Protein AF-0000000087411325 (afdb_homodimer)

Secondary structure (DSSP, 8-state):
-EEEEEEEEE-SPPEEEEEETTEEEEEEEEEEEEPPEE-TTSPEEPPEEEEEEEEEEHHHHHHHHHH--TT-EEEEEEEEEEEEEE-TTS-EEEEEEEEEEEEEE-----------------------------/-EEEEEEEEE-SPPEEEEEETTEEEEEEEEEEEEPPEE-TTSPEEPPEEEEEEEEEEHHHHHHHHHH--TT-EEEEEEEEEEEEEE-TTS-EEEEEEEEEEEEEE-----------------------------

Structure (mmCIF, N/CA/C/O backbone):
data_AF-0000000087411325-model_v1
#
loop_
_entity.id
_entity.type
_entity.pdbx_description
1 polymer 'Single-stranded DNA-binding protein'
#
loop_
_atom_site.group_PDB
_atom_site.id
_atom_site.type_symbol
_atom_site.label_atom_id
_atom_site.label_alt_id
_atom_site.label_comp_id
_atom_site.label_asym_id
_atom_site.label_entity_id
_atom_site.label_seq_id
_atom_site.pdbx_PDB_ins_code
_atom_site.Cartn_x
_atom_site.Cartn_y
_atom_site.Cartn_z
_atom_site.occupancy
_atom_site.B_iso_or_equiv
_atom_site.auth_seq_id
_atom_site.auth_comp_id
_atom_site.auth_asym_id
_atom_site.auth_atom_id
_atom_site.pdbx_PDB_model_num
ATOM 1 N N . MET A 1 1 ? -11.516 5.039 1.397 1 94.75 1 MET A N 1
ATOM 2 C CA . MET A 1 1 ? -10.977 4.418 0.189 1 94.75 1 MET A CA 1
ATOM 3 C C . MET A 1 1 ? -9.523 3.996 0.392 1 94.75 1 MET A C 1
ATOM 5 O O . MET A 1 1 ? -8.711 4.777 0.888 1 94.75 1 MET A O 1
ATOM 9 N N . ASN A 1 2 ? -9.172 2.797 0.077 1 98.19 2 ASN A N 1
ATOM 10 C CA . ASN A 1 2 ? -7.875 2.125 0.068 1 98.19 2 ASN A CA 1
ATOM 11 C C . ASN A 1 2 ? -7.676 1.308 -1.206 1 98.19 2 ASN A C 1
ATOM 13 O O . ASN A 1 2 ? -8.211 0.207 -1.332 1 98.19 2 ASN A O 1
ATOM 17 N N . LYS A 1 3 ? -6.93 1.903 -2.117 1 98.56 3 LYS A N 1
ATOM 18 C CA . LYS A 1 3 ? -6.77 1.27 -3.424 1 98.56 3 LYS A CA 1
ATOM 19 C C . LYS A 1 3 ? -5.305 1.252 -3.854 1 98.56 3 LYS A C 1
ATOM 21 O O . LYS A 1 3 ? -4.605 2.258 -3.727 1 98.56 3 LYS A O 1
ATOM 26 N N . VAL A 1 4 ? -4.895 0.102 -4.344 1 98.75 4 VAL A N 1
ATOM 27 C CA . VAL A 1 4 ? -3.541 -0.082 -4.855 1 98.75 4 VAL A CA 1
ATOM 28 C C . VAL A 1 4 ? -3.596 -0.609 -6.285 1 98.75 4 VAL A C 1
ATOM 30 O O . VAL A 1 4 ? -4.395 -1.495 -6.598 1 98.75 4 VAL A O 1
ATOM 33 N N . MET A 1 5 ? -2.793 -0.076 -7.09 1 98.81 5 MET A N 1
ATOM 34 C CA . MET A 1 5 ? -2.604 -0.543 -8.461 1 98.81 5 MET A CA 1
ATOM 35 C C . MET A 1 5 ? -1.127 -0.795 -8.75 1 98.81 5 MET A C 1
ATOM 37 O O . MET A 1 5 ? -0.31 0.125 -8.68 1 98.81 5 MET A O 1
ATOM 41 N N . LEU A 1 6 ? -0.844 -2.016 -9.203 1 98.69 6 LEU A N 1
ATOM 42 C CA . LEU A 1 6 ? 0.543 -2.398 -9.438 1 98.69 6 LEU A CA 1
ATOM 43 C C . LEU A 1 6 ? 0.709 -3.029 -10.812 1 98.69 6 LEU A C 1
ATOM 45 O O . LEU A 1 6 ? -0.154 -3.787 -11.266 1 98.69 6 LEU A O 1
ATOM 49 N N . ILE A 1 7 ? 1.741 -2.689 -11.43 1 98.38 7 ILE A N 1
ATOM 50 C CA . ILE A 1 7 ? 2.254 -3.447 -12.562 1 98.38 7 ILE A CA 1
ATOM 51 C C . ILE A 1 7 ? 3.68 -3.916 -12.273 1 98.38 7 ILE A C 1
ATOM 53 O O . ILE A 1 7 ? 4.559 -3.102 -11.977 1 98.38 7 ILE A O 1
ATOM 57 N N . GLY A 1 8 ? 3.855 -5.148 -12.328 1 98.25 8 GLY A N 1
ATOM 58 C CA . GLY A 1 8 ? 5.164 -5.684 -12 1 98.25 8 GLY A CA 1
ATOM 59 C C . GLY A 1 8 ? 5.332 -7.141 -12.391 1 98.25 8 GLY A C 1
ATOM 6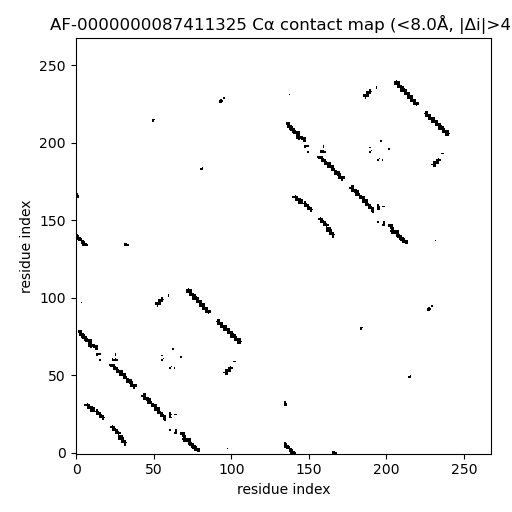0 O O . GLY A 1 8 ? 4.48 -7.699 -13.086 1 98.25 8 GLY A O 1
ATOM 61 N N . ASN A 1 9 ? 6.477 -7.699 -11.992 1 98.06 9 ASN A N 1
ATOM 62 C CA . ASN A 1 9 ? 6.812 -9.078 -12.336 1 98.06 9 ASN A CA 1
ATOM 63 C C . ASN A 1 9 ? 6.777 -9.984 -11.109 1 98.06 9 ASN A C 1
ATOM 65 O O . ASN A 1 9 ? 7.27 -9.617 -10.039 1 98.06 9 ASN A O 1
ATOM 69 N N . VAL A 1 10 ? 6.25 -11.148 -11.367 1 98.44 10 VAL A N 1
ATOM 70 C CA . VAL A 1 10 ? 6.172 -12.141 -10.305 1 98.44 10 VAL A CA 1
ATOM 71 C C . VAL A 1 10 ? 7.574 -12.625 -9.953 1 98.44 10 VAL A C 1
ATOM 73 O O . VAL A 1 10 ? 8.344 -13.031 -10.828 1 98.44 10 VAL A O 1
ATOM 76 N N . GLY A 1 11 ? 7.914 -12.586 -8.695 1 98.38 11 GLY A N 1
ATOM 77 C CA . GLY A 1 11 ? 9.258 -12.914 -8.25 1 98.38 11 GLY A CA 1
ATOM 78 C C . GLY A 1 11 ? 9.469 -14.406 -8.055 1 98.38 11 GLY A C 1
ATOM 79 O O . GLY A 1 11 ? 10.578 -14.906 -8.211 1 98.38 11 GLY A O 1
ATOM 80 N N . ARG A 1 12 ? 8.492 -15.078 -7.566 1 97.88 12 ARG A N 1
ATOM 81 C CA . ARG A 1 12 ? 8.477 -16.516 -7.363 1 97.88 12 ARG A CA 1
ATOM 82 C C . ARG A 1 12 ? 7.086 -17.094 -7.59 1 97.88 12 ARG A C 1
ATOM 84 O O . ARG A 1 12 ? 6.09 -16.375 -7.508 1 97.88 12 ARG A O 1
ATOM 91 N N . ASP A 1 13 ? 7.141 -18.344 -7.801 1 98.31 13 ASP A N 1
ATOM 92 C CA . ASP A 1 13 ? 5.852 -19.016 -8 1 98.31 13 ASP A CA 1
ATOM 93 C C . ASP A 1 13 ? 4.965 -18.859 -6.766 1 98.31 13 ASP A C 1
ATOM 95 O O . ASP A 1 13 ? 5.453 -18.906 -5.633 1 98.31 13 ASP A O 1
ATOM 99 N N . PRO A 1 14 ? 3.678 -18.797 -6.992 1 98.44 14 PRO A N 1
ATOM 100 C CA . PRO A 1 14 ? 2.756 -18.625 -5.867 1 98.44 14 PRO A CA 1
ATOM 101 C C . PRO A 1 14 ? 2.781 -19.812 -4.898 1 98.44 14 PRO A C 1
ATOM 103 O O . PRO A 1 14 ? 2.891 -20.969 -5.324 1 98.44 14 PRO A O 1
ATOM 106 N N . GLU A 1 15 ? 2.715 -19.484 -3.664 1 98.06 15 GLU A N 1
ATOM 107 C CA . GLU A 1 15 ? 2.506 -20.469 -2.611 1 98.06 15 GLU A CA 1
ATOM 108 C C . GLU A 1 1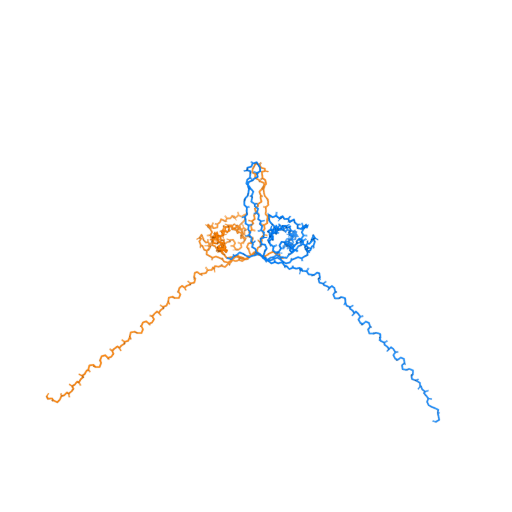5 ? 1.031 -20.562 -2.229 1 98.06 15 GLU A C 1
ATOM 110 O O . GLU A 1 15 ? 0.421 -19.578 -1.834 1 98.06 15 GLU A O 1
ATOM 115 N N . VAL A 1 16 ? 0.523 -21.797 -2.285 1 95.88 16 VAL A N 1
ATOM 116 C CA . VAL A 1 16 ? -0.906 -21.953 -2.031 1 95.88 16 VAL A CA 1
ATOM 117 C C . VAL A 1 16 ? -1.122 -22.75 -0.754 1 95.88 16 VAL A C 1
ATOM 119 O O . VAL A 1 16 ? -0.465 -23.781 -0.538 1 95.88 16 VAL A O 1
ATOM 122 N N . ARG A 1 17 ? -1.999 -22.234 0.043 1 95.62 17 ARG A N 1
ATOM 123 C CA . ARG A 1 17 ? -2.404 -22.938 1.259 1 95.62 17 ARG A CA 1
ATOM 124 C C . ARG A 1 17 ? -3.906 -23.188 1.267 1 95.62 17 ARG A C 1
ATOM 126 O O . ARG A 1 17 ? -4.699 -22.281 1.052 1 95.62 17 ARG A O 1
ATOM 133 N N . TYR A 1 18 ? -4.227 -24.438 1.603 1 91.75 18 TYR A N 1
ATOM 134 C CA . TYR A 1 18 ? -5.633 -24.828 1.677 1 91.75 18 TYR A CA 1
ATOM 135 C C . TYR A 1 18 ? -6.082 -24.969 3.125 1 91.75 18 TYR A C 1
ATOM 137 O O . TYR A 1 18 ? -5.352 -25.516 3.959 1 91.75 18 TYR A O 1
ATOM 145 N N . PHE A 1 19 ? -7.102 -24.25 3.549 1 86 19 PHE A N 1
ATOM 146 C CA . PHE A 1 19 ? -7.688 -24.406 4.875 1 86 19 PHE A CA 1
ATOM 147 C C . PHE A 1 19 ? -8.875 -25.359 4.828 1 86 19 PHE A C 1
ATOM 149 O O . PHE A 1 19 ? -9.102 -26.125 5.77 1 86 19 PHE A O 1
ATOM 156 N N . GLU A 1 20 ? -9.727 -25.312 3.932 1 82.25 20 GLU A N 1
ATOM 157 C CA . GLU A 1 20 ? -10.82 -26.203 3.574 1 82.25 20 GLU A CA 1
ATOM 158 C C . GLU A 1 20 ? -10.906 -26.391 2.062 1 82.25 20 GLU A C 1
ATOM 160 O O . GLU A 1 20 ? -10.203 -25.719 1.307 1 82.25 20 GLU A O 1
ATOM 165 N N . ALA A 1 21 ? -11.68 -27.391 1.771 1 69.69 21 ALA A N 1
ATOM 166 C CA . ALA A 1 21 ? -11.758 -27.781 0.364 1 69.69 21 ALA A CA 1
ATOM 167 C C . ALA A 1 21 ? -11.984 -26.562 -0.526 1 69.69 21 ALA A C 1
ATOM 169 O O . ALA A 1 21 ? -11.398 -26.469 -1.611 1 69.69 21 ALA A O 1
ATOM 170 N N . ASP A 1 22 ? -12.75 -25.531 -0.131 1 75.62 22 ASP A N 1
ATOM 171 C CA . ASP A 1 22 ? -13.109 -24.438 -1.035 1 75.62 22 ASP A CA 1
ATOM 172 C C . ASP A 1 22 ? -12.484 -23.125 -0.587 1 75.62 22 ASP A C 1
ATOM 174 O O . ASP A 1 22 ? -12.805 -22.062 -1.131 1 75.62 22 ASP A O 1
ATOM 178 N N . GLN A 1 23 ? -11.664 -23.297 0.427 1 87.44 23 GLN A N 1
ATOM 179 C CA . GLN A 1 23 ? -11.047 -22.078 0.91 1 87.44 23 GLN A CA 1
ATOM 180 C C . GLN A 1 23 ? -9.523 -22.156 0.813 1 87.44 23 GLN A C 1
ATOM 182 O O . GLN A 1 23 ? -8.898 -22.969 1.488 1 87.44 23 GLN A O 1
ATOM 187 N N . CYS A 1 24 ? -9.031 -21.422 -0.179 1 94.44 24 CYS A N 1
ATOM 188 C CA . CYS A 1 24 ? -7.582 -21.391 -0.313 1 94.44 24 CYS A CA 1
ATOM 189 C C . CYS A 1 24 ? -7.066 -19.953 -0.396 1 94.44 24 CYS A C 1
ATOM 191 O O . CYS A 1 24 ? -7.824 -19.047 -0.71 1 94.44 24 CYS A O 1
ATOM 193 N N . VAL A 1 25 ? -5.855 -19.812 0.008 1 97.19 25 VAL A N 1
ATOM 194 C CA . VAL A 1 25 ? -5.125 -18.547 -0.059 1 97.19 25 VAL A CA 1
ATOM 195 C C . VAL A 1 25 ? -3.826 -18.734 -0.836 1 97.19 25 VAL A C 1
ATOM 197 O O . VAL A 1 25 ? -3.1 -19.703 -0.608 1 97.19 25 VAL A O 1
ATOM 200 N N . ALA A 1 26 ? -3.568 -17.875 -1.789 1 98.12 26 ALA A N 1
ATOM 201 C CA . ALA A 1 26 ? -2.301 -17.875 -2.516 1 98.12 26 ALA A CA 1
ATOM 202 C C . ALA A 1 26 ? -1.498 -16.609 -2.221 1 98.12 26 ALA A C 1
ATOM 204 O O . ALA A 1 26 ? -2.068 -15.531 -2.068 1 98.12 26 ALA A O 1
ATOM 205 N N . THR A 1 27 ? -0.241 -16.781 -2.16 1 98.56 27 THR A N 1
ATOM 206 C CA . THR A 1 27 ? 0.644 -15.656 -1.919 1 98.56 27 THR A CA 1
ATOM 207 C C . THR A 1 27 ? 1.856 -15.703 -2.844 1 98.56 27 THR A C 1
ATOM 209 O O . THR A 1 27 ? 2.391 -16.781 -3.113 1 98.56 27 THR A O 1
ATOM 212 N N . PHE A 1 28 ? 2.289 -14.539 -3.328 1 98.56 28 PHE A N 1
ATOM 213 C CA . PHE A 1 28 ? 3.549 -14.422 -4.051 1 98.56 28 PHE A CA 1
ATOM 214 C C . PHE A 1 28 ? 4.102 -13 -3.955 1 98.56 28 PHE A C 1
ATOM 216 O O . PHE A 1 28 ? 3.391 -12.086 -3.543 1 98.56 28 PHE A O 1
ATOM 223 N N . SER A 1 29 ? 5.367 -12.891 -4.277 1 98.44 29 SER A N 1
ATOM 224 C CA . SER A 1 29 ? 5.984 -11.57 -4.324 1 98.44 29 SER A CA 1
ATOM 225 C C . SER A 1 29 ? 5.941 -10.992 -5.734 1 98.44 29 SER A C 1
ATOM 227 O O . SER A 1 29 ? 6.059 -11.727 -6.719 1 98.44 29 SER A O 1
ATOM 229 N N . MET A 1 30 ? 5.773 -9.734 -5.832 1 98.38 30 MET A N 1
ATOM 230 C CA . MET A 1 30 ? 5.777 -9.016 -7.105 1 98.38 30 MET A CA 1
ATOM 231 C C . MET A 1 30 ? 6.715 -7.812 -7.051 1 98.38 30 MET A C 1
ATOM 233 O O . MET A 1 30 ? 6.641 -7.004 -6.125 1 98.38 30 MET A O 1
ATOM 237 N N . ALA A 1 31 ? 7.527 -7.75 -8.07 1 98.31 31 ALA A N 1
ATOM 238 C CA . ALA A 1 31 ? 8.477 -6.645 -8.133 1 98.31 31 ALA A CA 1
ATOM 239 C C . ALA A 1 31 ? 7.922 -5.488 -8.961 1 98.31 31 ALA A C 1
ATOM 241 O O . ALA A 1 31 ? 7.469 -5.691 -10.094 1 98.31 31 ALA A O 1
ATOM 242 N N . THR A 1 32 ? 7.895 -4.312 -8.477 1 98.06 32 THR A N 1
ATOM 243 C CA . THR A 1 32 ? 7.707 -3.078 -9.227 1 98.06 32 THR A CA 1
ATOM 244 C C . THR A 1 32 ? 8.969 -2.225 -9.195 1 98.06 32 THR A C 1
ATOM 246 O O . THR A 1 32 ? 9.648 -2.156 -8.172 1 98.06 32 THR A O 1
ATOM 249 N N . THR A 1 33 ? 9.273 -1.618 -10.375 1 95.25 33 THR A N 1
ATOM 250 C CA . THR A 1 33 ? 10.516 -0.862 -10.453 1 95.25 33 THR A CA 1
ATOM 251 C C . THR A 1 33 ? 10.242 0.585 -10.859 1 95.25 33 THR A C 1
ATOM 253 O O . THR A 1 33 ? 9.469 0.844 -11.781 1 95.25 33 THR A O 1
ATOM 256 N N . GLU A 1 34 ? 10.742 1.441 -10.078 1 92.06 34 GLU A N 1
ATOM 257 C CA . GLU A 1 34 ? 10.781 2.857 -10.43 1 92.06 34 GLU A CA 1
ATOM 258 C C . GLU A 1 34 ? 12.125 3.24 -11.047 1 92.06 34 GLU A C 1
ATOM 260 O O . GLU A 1 34 ? 13.18 2.957 -10.469 1 92.06 34 GLU A O 1
ATOM 265 N N . ARG A 1 35 ? 12.008 3.916 -12.172 1 88.75 35 ARG A N 1
ATOM 266 C CA . ARG A 1 35 ? 13.227 4.266 -12.898 1 88.75 35 ARG A CA 1
ATOM 267 C C . ARG A 1 35 ? 14 5.355 -12.164 1 88.75 35 ARG A C 1
ATOM 269 O O . ARG A 1 35 ? 13.414 6.301 -11.641 1 88.75 35 ARG A O 1
ATOM 276 N N . GLY A 1 36 ? 15.273 5.039 -12.164 1 88.38 36 GLY A N 1
ATOM 277 C CA . GLY A 1 36 ? 16.156 6.047 -11.602 1 88.38 36 GLY A CA 1
ATOM 278 C C . GLY A 1 36 ? 16.266 7.293 -12.461 1 88.38 36 GLY A C 1
ATOM 279 O O . GLY A 1 36 ? 15.648 7.375 -13.523 1 88.38 36 GLY A O 1
ATOM 280 N N . TYR A 1 37 ? 16.906 8.383 -11.789 1 87.12 37 TYR A N 1
ATOM 281 C CA . TYR A 1 37 ? 17.078 9.633 -12.516 1 87.12 37 TYR A CA 1
ATOM 282 C C . TYR A 1 37 ? 18.406 10.281 -12.18 1 87.12 37 TYR A C 1
ATOM 284 O O . TYR A 1 37 ? 19.094 9.859 -11.242 1 87.12 37 TYR A O 1
ATOM 292 N N . SER A 1 38 ? 18.797 11.156 -13.047 1 88.38 38 SER A N 1
ATOM 293 C CA . SER A 1 38 ? 20.047 11.875 -12.836 1 88.38 38 SER A CA 1
ATOM 294 C C . SER A 1 38 ? 19.781 13.258 -12.234 1 88.38 38 SER A C 1
ATOM 296 O O . SER A 1 38 ? 18.891 13.977 -12.68 1 88.38 38 SER A O 1
ATOM 298 N N . LEU A 1 39 ? 20.531 13.547 -11.203 1 85.75 39 LEU A N 1
ATOM 299 C CA . LEU A 1 39 ? 20.453 14.875 -10.602 1 85.75 39 LEU A CA 1
ATOM 300 C C . LEU A 1 39 ? 21.25 15.891 -11.414 1 85.75 39 LEU A C 1
ATOM 302 O O . LEU A 1 39 ? 22.109 15.516 -12.211 1 85.75 39 LEU A O 1
ATOM 306 N N . PRO A 1 40 ? 20.812 17.141 -11.203 1 85.06 40 PRO A N 1
ATOM 307 C CA . PRO A 1 40 ? 21.5 18.172 -11.969 1 85.06 40 PRO A CA 1
ATOM 308 C C . PRO A 1 40 ? 23.016 18.156 -11.75 1 85.06 40 PRO A C 1
ATOM 310 O O . PRO A 1 40 ? 23.781 18.547 -12.633 1 85.06 40 PRO A O 1
ATOM 313 N N . ASN A 1 41 ? 23.406 17.656 -10.609 1 88.19 41 ASN A N 1
ATOM 314 C CA . ASN A 1 41 ? 24.828 17.641 -10.297 1 88.19 41 ASN A CA 1
ATOM 315 C C . ASN A 1 41 ? 25.531 16.422 -10.891 1 88.19 41 ASN A C 1
ATOM 317 O O . ASN A 1 41 ? 26.719 16.188 -10.648 1 88.19 41 ASN A O 1
ATOM 321 N N . GLY A 1 42 ? 24.797 15.664 -11.57 1 85.25 42 GLY A N 1
ATOM 322 C CA . GLY A 1 42 ? 25.375 14.523 -12.266 1 85.25 42 GLY A CA 1
ATOM 323 C C . GLY A 1 42 ? 25.219 13.227 -11.492 1 85.25 42 GLY A C 1
ATOM 324 O O . GLY A 1 42 ? 25.562 12.156 -12.008 1 85.25 42 GLY A O 1
ATOM 325 N N . THR A 1 43 ? 24.828 13.344 -10.305 1 88.5 43 THR A N 1
ATOM 326 C CA . THR A 1 43 ? 24.656 12.133 -9.5 1 88.5 43 THR A CA 1
ATOM 327 C C . THR A 1 43 ? 23.516 11.281 -10.031 1 88.5 43 THR A C 1
ATOM 329 O O . THR A 1 43 ? 22.406 11.789 -10.266 1 88.5 43 THR A O 1
ATOM 332 N N . LYS A 1 44 ? 23.844 10.109 -10.367 1 89.5 44 LYS A N 1
ATOM 333 C CA . LYS A 1 44 ? 22.828 9.195 -10.859 1 89.5 44 LYS A CA 1
ATOM 334 C C . LYS A 1 44 ? 22.125 8.469 -9.711 1 89.5 44 LYS A C 1
ATOM 336 O O . LYS A 1 44 ? 22.781 7.816 -8.898 1 89.5 44 LYS A O 1
ATOM 341 N N . VAL A 1 45 ? 20.875 8.656 -9.625 1 87.5 45 VAL A N 1
ATOM 342 C CA . VAL A 1 45 ? 20.062 7.895 -8.68 1 87.5 45 VAL A CA 1
ATOM 343 C C . VAL A 1 45 ? 19.625 6.574 -9.312 1 87.5 45 VAL A C 1
ATOM 345 O O . VAL A 1 45 ? 19.031 6.559 -10.391 1 87.5 45 VAL A O 1
ATOM 348 N N . PRO A 1 46 ? 20.031 5.523 -8.719 1 92.06 46 PRO A N 1
ATOM 349 C CA . PRO A 1 46 ? 19.734 4.23 -9.336 1 92.06 46 PRO A CA 1
ATOM 350 C C . PRO A 1 46 ? 18.234 3.895 -9.305 1 92.06 46 PRO A C 1
ATOM 352 O O . PRO A 1 46 ? 17.469 4.555 -8.602 1 92.06 46 PRO A O 1
ATOM 355 N N . ASP A 1 47 ? 17.875 2.869 -10.164 1 92.94 47 ASP A N 1
ATOM 356 C CA . ASP A 1 47 ? 16.516 2.312 -10.125 1 92.94 47 ASP A CA 1
ATOM 357 C C . ASP A 1 47 ? 16.188 1.771 -8.734 1 92.94 47 ASP A C 1
ATOM 359 O O . ASP A 1 47 ? 17.078 1.297 -8.023 1 92.94 47 ASP A O 1
ATOM 363 N N . ARG A 1 48 ? 14.93 1.936 -8.445 1 93.12 48 ARG A N 1
ATOM 364 C CA . ARG A 1 48 ? 14.461 1.36 -7.188 1 93.12 48 ARG A CA 1
ATOM 365 C C . ARG A 1 48 ? 13.414 0.276 -7.441 1 93.12 48 ARG A C 1
ATOM 367 O O . ARG A 1 48 ? 12.469 0.486 -8.195 1 93.12 48 ARG A O 1
ATOM 374 N N . THR A 1 49 ? 13.672 -0.873 -6.797 1 96 49 THR A N 1
ATOM 375 C CA . THR A 1 49 ? 12.719 -1.971 -6.898 1 96 49 THR A CA 1
ATOM 376 C C . THR A 1 49 ? 12.031 -2.215 -5.559 1 96 49 THR A C 1
ATOM 378 O O . THR A 1 49 ? 12.695 -2.301 -4.523 1 96 49 THR A O 1
ATOM 381 N N . ASP A 1 50 ? 10.734 -2.25 -5.621 1 96.94 50 ASP A N 1
ATOM 382 C CA . ASP A 1 50 ? 9.953 -2.631 -4.449 1 96.94 50 ASP A CA 1
ATOM 383 C C . ASP A 1 50 ? 9.344 -4.02 -4.625 1 96.94 50 ASP A C 1
ATOM 385 O O . ASP A 1 50 ? 8.867 -4.363 -5.711 1 96.94 50 ASP A O 1
ATOM 389 N N . TRP A 1 51 ? 9.383 -4.781 -3.543 1 97.12 51 TRP A N 1
ATOM 390 C CA . TRP A 1 51 ? 8.82 -6.129 -3.553 1 97.12 51 TRP A CA 1
ATOM 391 C C . TRP A 1 51 ? 7.543 -6.195 -2.729 1 97.12 51 TRP A C 1
ATOM 393 O O . TRP A 1 51 ? 7.574 -6.055 -1.503 1 97.12 51 TRP A O 1
ATOM 403 N N . HIS A 1 52 ? 6.535 -6.426 -3.373 1 98.31 52 HIS A N 1
ATOM 404 C CA . HIS A 1 52 ? 5.219 -6.469 -2.744 1 98.31 52 HIS A CA 1
ATOM 405 C C . HIS A 1 52 ? 4.793 -7.906 -2.459 1 98.31 52 HIS A C 1
ATOM 407 O O . HIS A 1 52 ? 4.965 -8.789 -3.305 1 98.31 52 HIS A O 1
ATOM 413 N N . THR A 1 53 ? 4.262 -8.109 -1.273 1 98.25 53 THR A N 1
ATOM 414 C CA . THR A 1 53 ? 3.598 -9.383 -0.991 1 98.25 53 THR A CA 1
ATOM 415 C C . THR A 1 53 ? 2.139 -9.336 -1.432 1 98.25 53 THR A C 1
ATOM 417 O O . THR A 1 53 ? 1.337 -8.586 -0.871 1 98.25 53 THR A O 1
ATOM 420 N N . ILE A 1 54 ? 1.78 -10.156 -2.412 1 98.75 54 ILE A N 1
ATOM 421 C CA . ILE A 1 54 ? 0.424 -10.203 -2.945 1 98.75 54 ILE A CA 1
ATOM 422 C C . ILE A 1 54 ? -0.326 -11.383 -2.334 1 98.75 54 ILE A C 1
ATOM 424 O O . ILE A 1 54 ? 0.198 -12.5 -2.277 1 98.75 54 ILE A O 1
ATOM 428 N N . VAL A 1 55 ? -1.522 -11.164 -1.916 1 98.56 55 VAL A N 1
ATOM 429 C CA . VAL A 1 55 ? -2.359 -12.211 -1.347 1 98.56 55 VAL A CA 1
ATOM 430 C C . VAL A 1 55 ? -3.658 -12.328 -2.143 1 98.56 55 VAL A C 1
ATOM 432 O O . VAL A 1 55 ? -4.344 -11.328 -2.373 1 98.56 55 VAL A O 1
ATOM 435 N N . LEU A 1 56 ? -3.963 -13.461 -2.527 1 98.06 56 LEU A N 1
ATOM 436 C CA . LEU A 1 56 ? -5.172 -13.766 -3.281 1 98.06 56 LEU A CA 1
ATOM 437 C C . LEU A 1 56 ? -6.027 -14.789 -2.545 1 98.06 56 LEU A C 1
ATOM 439 O O . LEU A 1 56 ? -5.5 -15.734 -1.951 1 98.06 56 LEU A O 1
ATOM 443 N N . PHE A 1 57 ? -7.297 -14.594 -2.662 1 96 57 PHE A N 1
ATOM 444 C CA . PHE A 1 57 ? -8.211 -15.469 -1.94 1 96 57 PHE A CA 1
ATOM 445 C C . PHE A 1 57 ? -9.156 -16.172 -2.906 1 96 57 PHE A C 1
ATOM 447 O O . PHE A 1 57 ? -9.359 -15.719 -4.035 1 96 57 PHE A O 1
ATOM 454 N N . LYS A 1 58 ? -9.641 -17.312 -2.473 1 92.75 58 LYS A N 1
ATOM 455 C CA . LYS A 1 58 ? -10.727 -18.047 -3.117 1 92.75 58 LYS A CA 1
ATOM 456 C C . LYS A 1 58 ? -10.43 -18.281 -4.594 1 92.75 58 LYS A C 1
ATOM 458 O O . LYS A 1 58 ? -9.391 -18.859 -4.938 1 92.75 58 LYS A O 1
ATOM 463 N N . SER A 1 59 ? -11.359 -17.812 -5.438 1 94.06 59 SER A N 1
ATOM 464 C CA . SER A 1 59 ? -11.242 -18.141 -6.859 1 94.06 59 SER A CA 1
ATOM 465 C C . SER A 1 59 ? -9.969 -17.547 -7.453 1 94.06 59 SER A C 1
ATOM 467 O O . SER A 1 59 ? -9.344 -18.156 -8.32 1 94.06 59 SER A O 1
ATOM 469 N N . LEU A 1 60 ? -9.594 -16.453 -6.992 1 96.44 60 LEU A N 1
ATOM 470 C CA . LEU A 1 60 ? -8.375 -15.836 -7.496 1 96.44 60 LEU A CA 1
ATOM 471 C C . LEU A 1 60 ? -7.145 -16.625 -7.07 1 96.44 60 LEU A C 1
ATOM 473 O O . LEU A 1 60 ? -6.16 -16.703 -7.812 1 96.44 60 LEU A O 1
ATOM 477 N N . ALA A 1 61 ? -7.234 -17.141 -5.898 1 97.12 61 ALA A N 1
ATOM 478 C CA . ALA A 1 61 ? -6.141 -17.984 -5.43 1 97.12 61 ALA A CA 1
ATOM 479 C C . ALA A 1 61 ? -5.984 -19.219 -6.312 1 97.12 61 ALA A C 1
ATOM 481 O O . ALA A 1 61 ? -4.871 -19.578 -6.699 1 97.12 61 ALA A O 1
ATOM 482 N N . LYS A 1 62 ? -7.066 -19.812 -6.57 1 94.31 62 LYS A N 1
ATOM 483 C CA . LYS A 1 62 ? -7.043 -21 -7.434 1 94.31 62 LYS A CA 1
ATOM 484 C C . LYS A 1 62 ? -6.504 -20.656 -8.82 1 94.31 62 LYS A C 1
ATOM 486 O O . LYS A 1 62 ? -5.711 -21.406 -9.391 1 94.31 62 LYS A O 1
ATOM 491 N N . TYR A 1 63 ? -7.012 -19.562 -9.297 1 95.75 63 TYR A N 1
ATOM 492 C CA . TYR A 1 63 ? -6.535 -19.078 -10.586 1 95.75 63 TYR A CA 1
ATOM 493 C C . TYR A 1 63 ? -5.023 -18.891 -10.578 1 95.75 63 TYR A C 1
ATOM 495 O O . TYR A 1 63 ? -4.328 -19.328 -11.492 1 95.75 63 TYR A O 1
ATOM 503 N N . ALA A 1 64 ? -4.484 -18.266 -9.609 1 96.81 64 ALA A N 1
ATOM 504 C CA . ALA A 1 64 ? -3.053 -18 -9.508 1 96.81 64 ALA A CA 1
ATOM 505 C C . ALA A 1 64 ? -2.256 -19.297 -9.445 1 96.81 64 ALA A C 1
ATOM 507 O O . ALA A 1 64 ? -1.191 -19.422 -10.055 1 96.81 64 ALA A O 1
ATOM 508 N N . GLU A 1 65 ? -2.744 -20.203 -8.703 1 95.31 65 GLU A N 1
ATOM 509 C CA . GLU A 1 65 ? -2.082 -21.5 -8.562 1 95.31 65 GLU A CA 1
ATOM 510 C C . GLU A 1 65 ? -1.858 -22.156 -9.914 1 95.31 65 GLU A C 1
ATOM 512 O O . GLU A 1 65 ? -0.798 -22.734 -10.164 1 95.31 65 GLU A O 1
ATOM 517 N N . ARG A 1 66 ? -2.785 -22.016 -10.727 1 96 66 ARG A N 1
ATOM 518 C CA . ARG A 1 66 ? -2.768 -22.75 -11.984 1 96 66 ARG A CA 1
ATOM 519 C C . ARG A 1 66 ? -2.029 -21.953 -13.062 1 96 66 ARG A C 1
ATOM 521 O O . ARG A 1 66 ? -1.325 -22.531 -13.891 1 96 66 ARG A O 1
ATOM 528 N N . TYR A 1 67 ? -2.17 -20.609 -13.023 1 97 67 TYR A N 1
ATOM 529 C CA . TYR A 1 67 ? -1.837 -19.891 -14.25 1 97 67 TYR A CA 1
ATOM 530 C C . TYR A 1 67 ? -0.697 -18.906 -14.008 1 97 67 TYR A C 1
ATOM 532 O O . TYR A 1 67 ? -0.084 -18.422 -14.961 1 97 67 TYR A O 1
ATOM 540 N N . ILE A 1 68 ? -0.417 -18.594 -12.797 1 97.38 68 ILE A N 1
ATOM 541 C CA . ILE A 1 68 ? 0.61 -17.594 -12.531 1 97.38 68 ILE A CA 1
ATOM 542 C C . ILE A 1 68 ? 1.938 -18.281 -12.227 1 97.38 68 ILE A C 1
ATOM 544 O O . ILE A 1 68 ? 1.983 -19.234 -11.438 1 97.38 68 ILE A O 1
ATOM 548 N N . HIS A 1 69 ? 2.998 -17.766 -12.867 1 97.75 69 HIS A N 1
ATOM 549 C CA . HIS A 1 69 ? 4.336 -18.312 -12.68 1 97.75 69 HIS A CA 1
ATOM 550 C C . HIS A 1 69 ? 5.363 -17.203 -12.492 1 97.75 69 HIS A C 1
ATOM 552 O O . HIS A 1 69 ? 5.102 -16.047 -12.836 1 97.75 69 HIS A O 1
ATOM 558 N N . LYS A 1 70 ? 6.539 -17.641 -11.93 1 97.75 70 LYS A N 1
ATOM 559 C CA . LYS A 1 70 ? 7.66 -16.703 -11.805 1 97.75 70 LYS A CA 1
ATOM 560 C C . LYS A 1 70 ? 7.961 -16.031 -13.141 1 97.75 70 LYS A C 1
ATOM 562 O O . LYS A 1 70 ? 7.992 -16.688 -14.188 1 97.75 70 LYS A O 1
ATOM 567 N N . GLY A 1 71 ? 8.164 -14.695 -13.039 1 97 71 GLY A N 1
ATOM 568 C CA . GLY A 1 71 ? 8.562 -13.969 -14.234 1 97 71 GLY A CA 1
ATOM 569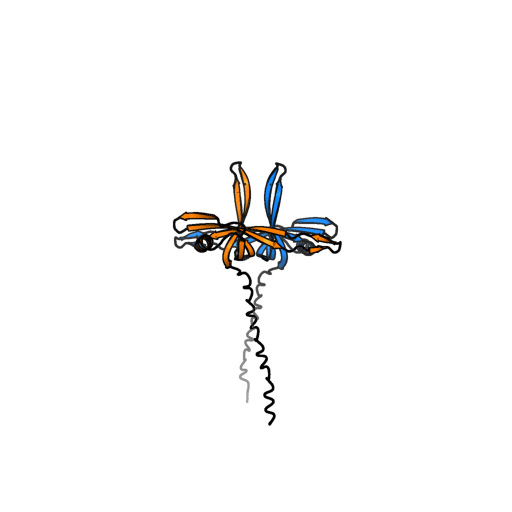 C C . GLY A 1 71 ? 7.402 -13.328 -14.961 1 97 71 GLY A C 1
ATOM 570 O O . GLY A 1 71 ? 7.598 -12.453 -15.812 1 97 71 GLY A O 1
ATOM 571 N N . ASP A 1 72 ? 6.188 -13.781 -14.727 1 97 72 ASP A N 1
ATOM 572 C CA . ASP A 1 72 ? 5.016 -13.211 -15.383 1 97 72 ASP A CA 1
ATOM 573 C C . ASP A 1 72 ? 4.879 -11.719 -15.07 1 97 72 ASP A C 1
ATOM 575 O O . ASP A 1 72 ? 5.117 -11.297 -13.938 1 97 72 ASP A O 1
ATOM 579 N N . LYS A 1 73 ? 4.523 -10.938 -16.141 1 97.94 73 LYS A N 1
ATOM 580 C CA . LYS A 1 73 ? 4.148 -9.539 -15.938 1 97.94 73 LYS A CA 1
ATOM 581 C C . LYS A 1 73 ? 2.65 -9.406 -15.672 1 97.94 73 LYS A C 1
ATOM 583 O O . LYS A 1 73 ? 1.827 -9.836 -16.484 1 97.94 73 LYS A O 1
ATOM 588 N N . LEU A 1 74 ? 2.287 -8.766 -14.547 1 98.38 74 LEU A N 1
ATOM 589 C CA . LEU A 1 74 ? 0.889 -8.727 -14.133 1 98.38 74 LEU A CA 1
ATOM 590 C C . LEU A 1 74 ? 0.46 -7.297 -13.812 1 98.38 74 LEU A C 1
ATOM 592 O O . LEU A 1 74 ? 1.291 -6.465 -13.445 1 98.38 74 LEU A O 1
ATOM 596 N N . TYR A 1 75 ? -0.759 -7.047 -14.055 1 98.62 75 TYR A N 1
ATOM 597 C CA . TYR A 1 75 ? -1.472 -5.934 -13.438 1 98.62 75 TYR A CA 1
ATOM 598 C C . TYR A 1 75 ? -2.318 -6.406 -12.266 1 98.62 75 TYR A C 1
ATOM 600 O O . TYR A 1 75 ? -3.141 -7.316 -12.414 1 98.62 75 TYR A O 1
ATOM 608 N N . ILE A 1 76 ? -2.139 -5.836 -11.023 1 98.56 76 ILE A N 1
ATOM 609 C CA . ILE A 1 76 ? -2.869 -6.195 -9.812 1 98.56 76 ILE A CA 1
ATOM 610 C C . ILE A 1 76 ? -3.617 -4.973 -9.281 1 98.56 76 ILE A C 1
ATOM 612 O O . ILE A 1 76 ? -3.051 -3.881 -9.188 1 98.56 76 ILE A O 1
ATOM 616 N N . GLU A 1 77 ? -4.832 -5.102 -9.023 1 98.69 77 GLU A N 1
ATOM 617 C CA . GLU A 1 77 ? -5.598 -4.137 -8.234 1 98.69 77 GLU A CA 1
ATOM 618 C C . GLU A 1 77 ? -6.039 -4.738 -6.902 1 98.69 77 GLU A C 1
ATOM 620 O O . GLU A 1 77 ? -6.453 -5.895 -6.844 1 98.69 77 GLU A O 1
ATOM 625 N N . GLY A 1 78 ? -6.012 -3.93 -5.867 1 98.69 78 GLY A N 1
ATOM 626 C CA . GLY A 1 78 ? -6.43 -4.402 -4.555 1 98.69 78 GLY A CA 1
ATOM 627 C C . GLY A 1 78 ? -6.332 -3.336 -3.48 1 98.69 78 GLY A C 1
ATOM 628 O O . GLY A 1 78 ? -6.648 -2.17 -3.723 1 98.69 78 GLY A O 1
ATOM 629 N N . ARG A 1 79 ? -6.004 -3.785 -2.268 1 98.06 79 ARG A N 1
ATOM 630 C CA . ARG A 1 79 ? -5.891 -2.887 -1.122 1 98.06 79 ARG A CA 1
ATOM 631 C C . ARG A 1 79 ? -4.707 -3.27 -0.24 1 98.06 79 ARG A C 1
ATOM 633 O O . ARG A 1 79 ? -4.305 -4.434 -0.2 1 98.06 79 ARG A O 1
ATOM 640 N N . ILE A 1 80 ? -4.164 -2.27 0.455 1 97.69 80 ILE A N 1
ATOM 641 C CA . ILE A 1 80 ? -3.064 -2.502 1.384 1 97.69 80 ILE A CA 1
ATOM 642 C C . ILE A 1 80 ? -3.613 -2.986 2.725 1 97.69 80 ILE A C 1
ATOM 644 O O . ILE A 1 80 ? -4.578 -2.426 3.246 1 97.69 80 ILE A O 1
ATOM 648 N N . ARG A 1 81 ? -3.033 -3.998 3.232 1 96.94 81 ARG A N 1
ATOM 649 C CA . ARG A 1 81 ? -3.379 -4.531 4.547 1 96.94 81 ARG A CA 1
ATOM 650 C C . ARG A 1 81 ? -2.137 -4.699 5.414 1 96.94 81 ARG A C 1
ATOM 652 O O . ARG A 1 81 ? -1.091 -5.141 4.934 1 96.94 81 ARG A O 1
ATOM 659 N N . TYR A 1 82 ? -2.354 -4.273 6.672 1 95.19 82 TYR A N 1
ATOM 660 C CA . TYR A 1 82 ? -1.272 -4.402 7.641 1 95.19 82 TYR A CA 1
ATOM 661 C C . TYR A 1 82 ? -1.582 -5.488 8.664 1 95.19 82 TYR A C 1
ATOM 663 O O . TYR A 1 82 ? -2.688 -5.543 9.211 1 95.19 82 TYR A O 1
ATOM 671 N N . ARG A 1 83 ? -0.643 -6.301 8.836 1 92.06 83 ARG A N 1
ATOM 672 C CA . ARG A 1 83 ? -0.814 -7.371 9.812 1 92.06 83 ARG A CA 1
ATOM 673 C C . ARG A 1 83 ? 0.371 -7.434 10.773 1 92.06 83 ARG A C 1
ATOM 675 O O . ARG A 1 83 ? 1.519 -7.25 10.367 1 92.06 83 ARG A O 1
ATOM 682 N N . ASP A 1 84 ? -0.013 -7.672 12.055 1 90.69 84 ASP A N 1
ATOM 683 C CA . ASP A 1 84 ? 1.035 -7.84 13.055 1 90.69 84 ASP A CA 1
ATOM 684 C C . ASP A 1 84 ? 1.022 -9.25 13.633 1 90.69 84 ASP A C 1
ATOM 686 O O . ASP A 1 84 ? -0.041 -9.859 13.781 1 90.69 84 ASP A O 1
ATOM 690 N N . TYR A 1 85 ? 2.279 -9.664 13.781 1 87.69 85 TYR A N 1
ATOM 691 C CA . TYR A 1 85 ? 2.359 -10.961 14.445 1 87.69 85 TYR A CA 1
ATOM 692 C C . TYR A 1 85 ? 3.602 -11.047 15.32 1 87.69 85 TYR A C 1
ATOM 694 O O . TYR A 1 85 ? 4.582 -10.344 15.094 1 87.69 85 TYR A O 1
ATOM 702 N N . ASP A 1 86 ? 3.48 -11.859 16.391 1 88.81 86 ASP A N 1
ATOM 703 C CA . ASP A 1 86 ? 4.613 -12.109 17.281 1 88.81 86 ASP A CA 1
ATOM 704 C C . ASP A 1 86 ? 5.348 -13.391 16.891 1 88.81 86 ASP A C 1
ATOM 706 O O . ASP A 1 86 ? 4.719 -14.414 16.625 1 88.81 86 ASP A O 1
ATOM 710 N N . ASP A 1 87 ? 6.672 -13.242 16.875 1 83.12 87 ASP A N 1
ATOM 711 C CA . ASP A 1 87 ? 7.422 -14.453 16.547 1 83.12 87 ASP A CA 1
ATOM 712 C C . ASP A 1 87 ? 7.648 -15.297 17.797 1 83.12 87 ASP A C 1
ATOM 714 O O . ASP A 1 87 ? 7.129 -14.984 18.875 1 83.12 87 ASP A O 1
ATOM 718 N N . LYS A 1 88 ? 8.297 -16.5 17.547 1 87.25 88 LYS A N 1
ATOM 719 C CA . LYS A 1 88 ? 8.5 -17.469 18.625 1 87.25 88 LYS A CA 1
ATOM 720 C C . LYS A 1 88 ? 9.266 -16.828 19.781 1 87.25 88 LYS A C 1
ATOM 722 O O . LYS A 1 88 ? 9.141 -17.266 20.922 1 87.25 88 LYS A O 1
ATOM 727 N N . LYS A 1 89 ? 9.992 -15.875 19.594 1 85.44 89 LYS A N 1
ATOM 728 C CA . LYS A 1 89 ? 10.805 -15.211 20.609 1 85.44 89 LYS A CA 1
ATOM 729 C C . LYS A 1 89 ? 10.055 -14.039 21.234 1 85.44 89 LYS A C 1
ATOM 731 O O . LYS A 1 89 ? 10.609 -13.297 22.031 1 85.44 89 LYS A O 1
ATOM 736 N N . GLY A 1 90 ? 8.805 -13.789 20.734 1 83.88 90 GLY A N 1
ATOM 737 C CA . GLY A 1 90 ? 7.984 -12.727 21.312 1 83.88 90 GLY A CA 1
ATOM 738 C C . GLY A 1 90 ? 8.188 -11.391 20.625 1 83.88 90 GLY A C 1
ATOM 739 O O . GLY A 1 90 ? 7.734 -10.359 21.125 1 83.88 90 GLY A O 1
ATOM 740 N N . ILE A 1 91 ? 9.008 -11.5 19.641 1 83.5 91 ILE A N 1
ATOM 741 C CA . ILE A 1 91 ? 9.273 -10.25 18.938 1 83.5 91 ILE A CA 1
ATOM 742 C C . ILE A 1 91 ? 8.133 -9.961 17.969 1 83.5 91 ILE A C 1
ATOM 744 O O . ILE A 1 91 ? 7.762 -10.812 17.156 1 83.5 91 ILE A O 1
ATOM 748 N N . ARG A 1 92 ? 7.621 -8.688 17.984 1 85.25 92 ARG A N 1
ATOM 749 C CA . ARG A 1 92 ? 6.496 -8.281 17.156 1 85.25 92 ARG A CA 1
ATOM 750 C C . ARG A 1 92 ? 6.965 -7.875 15.758 1 85.25 92 ARG A C 1
ATOM 752 O O . ARG A 1 92 ? 7.902 -7.086 15.625 1 85.25 92 ARG A O 1
ATOM 759 N N . HIS A 1 93 ? 6.297 -8.562 14.758 1 85.62 93 HIS A N 1
ATOM 760 C CA . HIS A 1 93 ? 6.594 -8.227 13.367 1 85.62 93 HIS A CA 1
ATOM 761 C C . HIS A 1 93 ? 5.371 -7.645 12.664 1 85.62 93 HIS A C 1
ATOM 763 O O . HIS A 1 93 ? 4.242 -8.055 12.938 1 85.62 93 HIS A O 1
ATOM 769 N N . SER A 1 94 ? 5.707 -6.598 11.945 1 87.81 94 SER A N 1
ATOM 770 C CA . SER A 1 94 ? 4.664 -6.035 11.094 1 87.81 94 SER A CA 1
ATOM 771 C C . SER A 1 94 ? 4.867 -6.43 9.633 1 87.81 94 SER A C 1
ATOM 773 O O . SER A 1 94 ? 5.988 -6.363 9.117 1 87.81 94 SER A O 1
ATOM 775 N N . VAL A 1 95 ? 3.818 -6.961 9.094 1 91.25 95 VAL A N 1
ATOM 776 C CA . VAL A 1 95 ? 3.883 -7.355 7.688 1 91.25 95 VAL A CA 1
ATOM 777 C C . VAL A 1 95 ? 2.828 -6.59 6.887 1 91.25 95 VAL A C 1
ATOM 779 O O . VAL A 1 95 ? 1.698 -6.414 7.348 1 91.25 95 VAL A O 1
ATOM 782 N N . THR A 1 96 ? 3.23 -6.156 5.711 1 95.69 96 THR A N 1
ATOM 783 C CA . THR A 1 96 ? 2.309 -5.5 4.793 1 95.69 96 THR A CA 1
ATOM 784 C C . THR A 1 96 ? 2.014 -6.395 3.592 1 95.69 96 THR A C 1
ATOM 786 O O . THR A 1 96 ? 2.928 -6.969 3 1 95.69 96 THR A O 1
ATOM 789 N N . GLU A 1 97 ? 0.754 -6.445 3.318 1 97.56 97 GLU A N 1
ATOM 790 C CA . GLU A 1 97 ? 0.3 -7.254 2.191 1 97.56 97 GLU A CA 1
ATOM 791 C C . GLU A 1 97 ? -0.644 -6.461 1.29 1 97.56 97 GLU A C 1
ATOM 793 O O . GLU A 1 97 ? -1.324 -5.543 1.75 1 97.56 97 GLU A O 1
ATOM 798 N N . VAL A 1 98 ? -0.585 -6.793 0.021 1 98.56 98 VAL A N 1
ATOM 799 C CA . VAL A 1 98 ? -1.602 -6.309 -0.908 1 98.56 98 VAL A CA 1
ATOM 800 C C . VAL A 1 98 ? -2.643 -7.402 -1.148 1 98.56 98 VAL A C 1
ATOM 802 O O . VAL A 1 98 ? -2.348 -8.422 -1.778 1 98.56 98 VAL A O 1
ATOM 805 N N . TYR A 1 99 ? -3.85 -7.199 -0.622 1 98.19 99 TYR A N 1
ATOM 806 C CA . TYR A 1 99 ? -4.973 -8.086 -0.906 1 98.19 99 TYR A CA 1
ATOM 807 C C . TYR A 1 99 ? -5.559 -7.801 -2.283 1 98.19 99 TYR A C 1
ATOM 809 O O . TYR A 1 99 ? -6.172 -6.754 -2.498 1 98.19 99 TYR A O 1
ATOM 817 N N . ALA A 1 100 ? -5.367 -8.773 -3.123 1 98.69 100 ALA A N 1
ATOM 818 C CA . ALA A 1 100 ? -5.746 -8.555 -4.516 1 98.69 100 ALA A CA 1
ATOM 819 C C . ALA A 1 100 ? -7.246 -8.75 -4.715 1 98.69 100 ALA A C 1
ATOM 821 O O . ALA A 1 100 ? -7.816 -9.734 -4.246 1 98.69 100 ALA A O 1
ATOM 822 N N . ASP A 1 101 ? -7.836 -7.809 -5.406 1 97.88 101 ASP A N 1
ATOM 823 C CA . ASP A 1 101 ? -9.227 -7.922 -5.84 1 97.88 101 ASP A CA 1
ATOM 824 C C . ASP A 1 101 ? -9.312 -8.414 -7.281 1 97.88 101 ASP A C 1
ATOM 826 O O . ASP A 1 101 ? -10.289 -9.062 -7.664 1 97.88 101 ASP A O 1
ATOM 830 N N . SER A 1 102 ? -8.344 -8.023 -8.07 1 98.19 102 SER A N 1
ATOM 831 C CA . SER A 1 102 ? -8.305 -8.453 -9.461 1 98.19 102 SER A CA 1
ATOM 832 C C . SER A 1 102 ? -6.867 -8.578 -9.961 1 98.19 102 SER A C 1
ATOM 834 O O . SER A 1 102 ? -5.949 -8 -9.375 1 98.19 102 SER A O 1
ATOM 836 N N . LEU A 1 103 ? -6.738 -9.344 -11.008 1 97.44 103 LEU A N 1
ATOM 837 C CA . LEU A 1 103 ? -5.453 -9.672 -11.609 1 97.44 103 LEU A CA 1
ATOM 838 C C . LEU A 1 103 ? -5.582 -9.812 -13.125 1 97.44 103 LEU A C 1
ATOM 840 O O . LEU A 1 103 ? -6.547 -10.398 -13.617 1 97.44 103 LEU A O 1
ATOM 844 N N . GLU A 1 104 ? -4.656 -9.203 -13.82 1 96.62 104 GLU A N 1
ATOM 845 C CA . GLU A 1 104 ? -4.617 -9.328 -15.273 1 96.62 104 GLU A CA 1
ATOM 846 C C . GLU A 1 104 ? -3.201 -9.609 -15.766 1 96.62 104 GLU A C 1
ATOM 848 O O . GLU A 1 104 ? -2.25 -8.945 -15.344 1 96.62 104 GLU A O 1
ATOM 853 N N . TRP A 1 105 ? -3.096 -10.508 -16.719 1 94.44 105 TRP A N 1
ATOM 854 C CA . TRP A 1 105 ? -1.822 -10.758 -17.391 1 94.44 105 TRP A CA 1
ATOM 855 C C . TRP A 1 105 ? -1.51 -9.648 -18.391 1 94.44 105 TRP A C 1
ATOM 857 O O . TRP A 1 105 ? -2.391 -9.211 -19.125 1 94.44 105 TRP A O 1
ATOM 867 N N . LEU A 1 106 ? -0.304 -9.281 -18.266 1 93.38 106 LEU A N 1
ATOM 868 C CA . LEU A 1 106 ? 0.103 -8.289 -19.266 1 93.3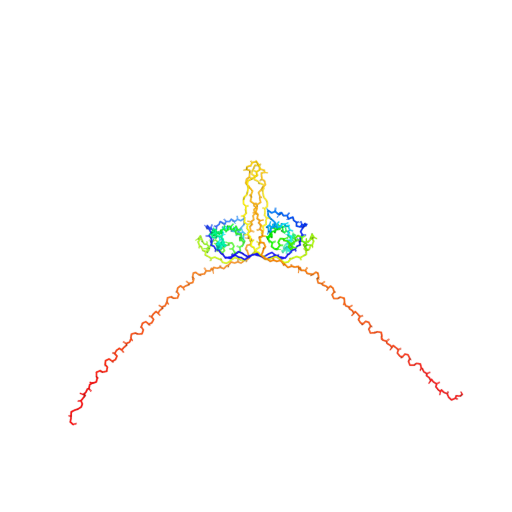8 106 LEU A CA 1
ATOM 869 C C . LEU A 1 106 ? 1.047 -8.914 -20.281 1 93.38 106 LEU A C 1
ATOM 871 O O . LEU A 1 106 ? 1.957 -9.664 -19.922 1 93.38 106 LEU A O 1
ATOM 875 N N . SER A 1 107 ? 0.498 -9.258 -21.5 1 74.62 107 SER A N 1
ATOM 876 C CA . SER A 1 107 ? 1.193 -9.938 -22.594 1 74.62 107 SER A CA 1
ATOM 877 C C . SER A 1 107 ? 2.338 -9.086 -23.125 1 74.62 107 SER A C 1
ATOM 879 O O . SER A 1 107 ? 2.291 -7.855 -23.062 1 74.62 107 SER A O 1
ATOM 881 N N . ALA A 1 108 ? 3.498 -9.805 -23.219 1 63.56 108 ALA A N 1
ATOM 882 C CA . ALA A 1 108 ? 4.551 -9.188 -24.016 1 63.56 108 ALA A CA 1
ATOM 883 C C . ALA A 1 108 ? 3.996 -8.656 -25.328 1 63.56 108 ALA A C 1
ATOM 885 O O . ALA A 1 108 ? 3.049 -9.219 -25.891 1 63.56 108 ALA A O 1
ATOM 886 N N . PRO A 1 109 ? 4.141 -7.316 -25.5 1 51.62 109 PRO A N 1
ATOM 887 C CA . PRO A 1 109 ? 3.672 -6.863 -26.812 1 51.62 109 PRO A CA 1
ATOM 888 C C . PRO A 1 109 ? 3.912 -7.898 -27.922 1 51.62 109 PRO A C 1
ATOM 890 O O . PRO A 1 109 ? 4.977 -8.523 -27.969 1 51.62 109 PRO A O 1
ATOM 893 N N . LYS A 1 110 ? 3.027 -8.703 -28.234 1 50.34 110 LYS A N 1
ATOM 894 C CA . LYS A 1 110 ? 3.248 -9.523 -29.422 1 50.34 110 LYS A CA 1
ATOM 895 C C . LYS A 1 110 ? 4.066 -8.773 -30.469 1 50.34 110 LYS A C 1
ATOM 897 O O . LYS A 1 110 ? 3.732 -7.648 -30.828 1 50.34 110 LYS A O 1
ATOM 902 N N . LYS A 1 111 ? 5.324 -8.984 -30.547 1 47.06 111 LYS A N 1
ATOM 903 C CA . LYS A 1 111 ? 5.957 -8.531 -31.797 1 47.06 111 LYS A CA 1
ATOM 904 C C . LYS A 1 111 ? 5.02 -8.703 -32.969 1 47.06 111 LYS A C 1
ATOM 906 O O . LYS A 1 111 ? 4.52 -9.805 -33.25 1 47.06 111 LYS A O 1
ATOM 911 N N . ALA A 1 112 ? 4.258 -7.746 -33.312 1 45.03 112 ALA A N 1
ATOM 912 C CA . ALA A 1 112 ? 3.635 -7.832 -34.625 1 45.03 112 ALA A CA 1
ATOM 913 C C . ALA A 1 112 ? 4.57 -8.5 -35.625 1 45.03 112 ALA A C 1
ATOM 915 O O . ALA A 1 112 ? 5.652 -7.988 -35.906 1 45.03 112 ALA A O 1
ATOM 916 N N . ASN A 1 113 ? 4.672 -9.758 -35.625 1 42.66 113 ASN A N 1
ATOM 917 C CA . ASN A 1 113 ? 5.254 -10.312 -36.844 1 42.66 113 ASN A CA 1
ATOM 918 C C . ASN A 1 113 ? 4.895 -9.484 -38.062 1 42.66 113 ASN A C 1
ATOM 920 O O . ASN A 1 113 ? 3.717 -9.32 -38.375 1 42.66 113 ASN A O 1
ATOM 924 N N . ALA A 1 114 ? 5.602 -8.422 -38.281 1 41.66 114 ALA A N 1
ATOM 925 C CA . ALA A 1 114 ? 5.562 -7.797 -39.594 1 41.66 114 ALA A CA 1
ATOM 926 C C . ALA A 1 114 ? 5.512 -8.852 -40.719 1 41.66 114 ALA A C 1
ATOM 928 O O . ALA A 1 114 ? 6.492 -9.555 -40.938 1 41.66 114 ALA A O 1
ATOM 929 N N . VAL A 1 115 ? 4.426 -9.57 -40.844 1 39.72 115 VAL A N 1
ATOM 930 C CA . VAL A 1 115 ? 4.281 -10.234 -42.125 1 39.72 115 VAL A CA 1
ATOM 931 C C . VAL A 1 115 ? 4.738 -9.289 -43.25 1 39.72 115 VAL A C 1
ATOM 933 O O . VAL A 1 115 ? 4.137 -8.242 -43.469 1 39.72 115 VAL A O 1
ATOM 936 N N . ASN A 1 116 ? 6.082 -9.023 -43.312 1 37.94 116 ASN A N 1
ATOM 937 C CA . ASN A 1 116 ? 6.668 -8.484 -44.531 1 37.94 116 ASN A CA 1
ATOM 938 C C . ASN A 1 116 ? 6.027 -9.078 -45.781 1 37.94 116 ASN A C 1
ATOM 940 O O . ASN A 1 116 ? 6.281 -10.234 -46.125 1 37.94 116 ASN A O 1
ATOM 944 N N . THR A 1 117 ? 4.703 -8.883 -46 1 37.03 117 THR A N 1
ATOM 945 C CA . THR A 1 117 ? 4.176 -9.102 -47.344 1 37.03 117 THR A CA 1
ATOM 946 C C . THR A 1 117 ? 5.156 -8.602 -48.406 1 37.03 117 THR A C 1
ATOM 948 O O . THR A 1 117 ? 5.363 -7.398 -48.562 1 37.03 117 THR A O 1
ATOM 951 N N . SER A 1 118 ? 6.426 -9.172 -48.438 1 36.69 118 SER A N 1
ATOM 952 C CA . SER A 1 118 ? 7.258 -9.023 -49.625 1 36.69 118 SER A CA 1
ATOM 953 C C . SER A 1 118 ? 6.434 -9.18 -50.906 1 36.69 118 SER A C 1
ATOM 955 O O . SER A 1 118 ? 5.906 -10.258 -51.156 1 36.69 118 SER A O 1
ATOM 957 N N . LYS A 1 119 ? 5.66 -8.164 -51.25 1 34.81 119 LYS A N 1
ATOM 958 C CA . LYS A 1 119 ? 5.105 -7.984 -52.594 1 34.81 119 LYS A CA 1
ATOM 959 C C . LYS A 1 119 ? 6.105 -8.422 -53.656 1 34.81 119 LYS A C 1
ATOM 961 O O . LYS A 1 119 ? 7.184 -7.836 -53.781 1 34.81 119 LYS A O 1
ATOM 966 N N . GLU A 1 120 ? 6.305 -9.75 -53.938 1 36.72 120 GLU A N 1
ATOM 967 C CA . GLU A 1 120 ? 6.918 -10.266 -55.156 1 36.72 120 GLU A CA 1
ATOM 968 C C . GLU A 1 120 ? 6.57 -9.398 -56.344 1 36.72 120 GLU A C 1
ATOM 970 O O . GLU A 1 120 ? 5.395 -9.242 -56.688 1 36.72 120 GLU A O 1
ATOM 975 N N . GLN A 1 121 ? 7.242 -8.219 -56.469 1 35.03 121 GLN A N 1
ATOM 976 C CA . GLN A 1 121 ? 7.254 -7.43 -57.688 1 35.03 121 GLN A CA 1
ATOM 977 C C . GLN A 1 121 ? 7.328 -8.328 -58.906 1 35.03 121 GLN A C 1
ATOM 979 O O . GLN A 1 121 ? 8.297 -9.07 -59.094 1 35.03 121 GLN A O 1
ATOM 984 N N . GLU A 1 122 ? 6.219 -9.023 -59.25 1 35.16 122 GLU A N 1
ATOM 985 C CA . GLU A 1 122 ? 6.062 -9.672 -60.562 1 35.16 122 GLU A CA 1
ATOM 986 C C . GLU A 1 122 ? 6.629 -8.805 -61.688 1 35.16 122 GLU A C 1
ATOM 988 O O . GLU A 1 122 ? 6.148 -7.695 -61.906 1 35.16 122 GLU A O 1
ATOM 993 N N . GLU A 1 123 ? 7.996 -8.688 -61.781 1 34.94 123 GLU A N 1
ATOM 994 C CA . GLU A 1 123 ? 8.688 -8.188 -62.969 1 34.94 123 GLU A CA 1
ATOM 995 C C . GLU A 1 123 ? 8.023 -8.695 -64.25 1 34.94 123 GLU A C 1
ATOM 997 O O . GLU A 1 123 ? 8.125 -9.883 -64.562 1 34.94 123 GLU A O 1
ATOM 1002 N N . THR A 1 124 ? 6.727 -8.375 -64.438 1 34.41 124 THR A N 1
ATOM 1003 C CA . THR A 1 124 ? 6.109 -8.609 -65.75 1 34.41 124 THR A CA 1
ATOM 1004 C C . THR A 1 124 ? 7.035 -8.148 -66.875 1 34.41 124 THR A C 1
ATOM 1006 O O . THR A 1 124 ? 7.324 -6.957 -67 1 34.41 124 THR A O 1
ATOM 1009 N N . SER A 1 125 ? 8.18 -8.906 -67 1 37.78 125 SER A N 1
ATOM 1010 C CA . SER A 1 125 ? 8.969 -8.805 -68.25 1 37.78 125 SER A CA 1
ATOM 1011 C C . SER A 1 125 ? 8.078 -8.609 -69.438 1 37.78 125 SER A C 1
ATOM 1013 O O . SER A 1 125 ? 7.27 -9.484 -69.75 1 37.78 125 SER A O 1
ATOM 1015 N N . SER A 1 126 ? 7.496 -7.438 -69.562 1 36.59 126 SER A N 1
ATOM 1016 C CA . SER A 1 126 ? 6.832 -7.027 -70.812 1 36.59 126 SER A CA 1
ATOM 1017 C C . SER A 1 126 ? 7.66 -7.398 -72 1 36.59 126 SER A C 1
ATOM 1019 O O . SER A 1 126 ? 8.711 -6.805 -72.25 1 36.59 126 SER A O 1
ATOM 1021 N N . GLU A 1 127 ? 7.945 -8.695 -72.188 1 34.78 127 GLU A N 1
ATOM 1022 C CA . GLU A 1 127 ? 8.453 -9.109 -73.5 1 34.78 127 GLU A CA 1
ATOM 1023 C C . GLU A 1 127 ? 7.684 -8.438 -74.625 1 34.78 127 GLU A C 1
ATOM 1025 O O . GLU A 1 127 ? 6.484 -8.664 -74.75 1 34.78 127 GLU A O 1
ATOM 1030 N N . ASP A 1 128 ? 8.023 -7.145 -74.75 1 34.56 128 ASP A N 1
ATOM 1031 C CA . ASP A 1 128 ? 7.629 -6.426 -76 1 34.56 128 ASP A CA 1
ATOM 1032 C C . ASP A 1 128 ? 7.82 -7.289 -77.188 1 34.56 128 ASP A C 1
ATOM 1034 O O . ASP A 1 128 ? 8.953 -7.527 -77.625 1 34.56 128 ASP A O 1
ATOM 1038 N N . ASP A 1 129 ? 7.156 -8.414 -77.188 1 34.41 129 ASP A N 1
ATOM 1039 C CA . ASP A 1 129 ? 7.086 -9.188 -78.438 1 34.41 129 ASP A CA 1
ATOM 1040 C C . ASP A 1 129 ? 6.824 -8.273 -79.625 1 34.41 129 ASP A C 1
ATOM 1042 O O . ASP A 1 129 ? 5.727 -7.727 -79.812 1 34.41 129 ASP A O 1
ATOM 1046 N N . SER A 1 130 ? 7.848 -7.453 -80 1 36.31 130 SER A N 1
ATOM 1047 C CA . SER A 1 130 ? 7.844 -6.812 -81.312 1 36.31 130 SER A CA 1
ATOM 1048 C C . SER A 1 130 ? 7.402 -7.781 -82.438 1 36.31 130 SER A C 1
ATOM 1050 O O . SER A 1 130 ? 8.188 -8.625 -82.875 1 36.31 130 SER A O 1
ATOM 1052 N N . LYS A 1 131 ? 6.168 -8.25 -82.312 1 31.45 131 LYS A N 1
ATOM 1053 C CA . LYS A 1 131 ? 5.492 -9.117 -83.312 1 31.45 131 LYS A CA 1
ATOM 1054 C C . LYS A 1 131 ? 5.762 -8.68 -84.75 1 31.45 131 LYS A C 1
ATOM 1056 O O . LYS A 1 131 ? 6.141 -9.492 -85.562 1 31.45 131 LYS A O 1
ATOM 1061 N N . LEU A 1 132 ? 4.82 -8.055 -85.312 1 32.28 132 LEU A N 1
ATOM 1062 C CA . LEU A 1 132 ? 4.043 -8.453 -86.438 1 32.28 132 LEU A CA 1
ATOM 1063 C C . LEU A 1 132 ? 4.801 -8.141 -87.75 1 32.28 132 LEU A C 1
ATOM 1065 O O . LEU A 1 132 ? 5.453 -7.098 -87.812 1 32.28 132 LEU A O 1
ATOM 1069 N N . PRO A 1 133 ? 4.746 -9.164 -88.688 1 40.78 133 PRO A N 1
ATOM 1070 C CA . PRO A 1 133 ? 5.258 -9.445 -90 1 40.78 133 PRO A CA 1
ATOM 1071 C C . PRO A 1 133 ? 5.086 -8.266 -91 1 40.78 133 PRO A C 1
ATOM 1073 O O . PRO A 1 133 ? 6.055 -7.824 -91.625 1 40.78 133 PRO A O 1
ATOM 1076 N N . PHE A 1 134 ? 4.07 -8.695 -91.75 1 29.08 134 PHE A N 1
ATOM 1077 C CA . PHE A 1 134 ? 3.441 -8.375 -93 1 29.08 134 PHE A CA 1
ATOM 1078 C C . PHE A 1 134 ? 2.73 -7.027 -92.938 1 29.08 134 PHE A C 1
ATOM 1080 O O . PHE A 1 134 ? 2.186 -6.66 -91.938 1 29.08 134 PHE A O 1
ATOM 1087 N N . MET B 1 1 ? 4.676 -0.152 -12.555 1 94.75 1 MET B N 1
ATOM 1088 C CA . MET B 1 1 ? 3.715 0.77 -11.953 1 94.75 1 MET B CA 1
ATOM 1089 C C . MET B 1 1 ? 3.438 0.401 -10.5 1 94.75 1 MET B C 1
ATOM 1091 O O . MET B 1 1 ? 3.203 -0.767 -10.188 1 94.75 1 MET B O 1
ATOM 1095 N N . ASN B 1 2 ? 3.514 1.319 -9.594 1 98.19 2 ASN B N 1
ATOM 1096 C CA . ASN B 1 2 ? 3.227 1.311 -8.164 1 98.19 2 ASN B CA 1
ATOM 1097 C C . ASN B 1 2 ? 2.418 2.537 -7.746 1 98.19 2 ASN B C 1
ATOM 1099 O O . ASN B 1 2 ? 2.971 3.629 -7.598 1 98.19 2 ASN B O 1
ATOM 1103 N N . LYS B 1 3 ? 1.118 2.309 -7.609 1 98.56 3 LYS B N 1
ATOM 1104 C CA . LYS B 1 3 ? 0.23 3.436 -7.336 1 98.56 3 LYS B CA 1
ATOM 1105 C C . LYS B 1 3 ? -0.731 3.113 -6.195 1 98.56 3 LYS B C 1
ATOM 1107 O O . LYS B 1 3 ? -1.313 2.027 -6.156 1 98.56 3 LYS B O 1
ATOM 1112 N N . VAL B 1 4 ? -0.853 4.066 -5.297 1 98.75 4 VAL B N 1
ATOM 1113 C CA . VAL B 1 4 ? -1.77 3.955 -4.168 1 98.75 4 VAL B CA 1
ATOM 1114 C C . VAL B 1 4 ? -2.713 5.156 -4.145 1 98.75 4 VAL B C 1
ATOM 1116 O O . VAL B 1 4 ? -2.283 6.293 -4.359 1 98.75 4 VAL B O 1
ATOM 1119 N N . MET B 1 5 ? -3.916 4.91 -3.91 1 98.81 5 MET B N 1
ATOM 1120 C CA . MET B 1 5 ? -4.934 5.938 -3.711 1 98.81 5 MET B CA 1
ATOM 1121 C C . MET B 1 5 ? -5.695 5.703 -2.41 1 98.81 5 MET B C 1
ATOM 1123 O O . MET B 1 5 ? -6.34 4.664 -2.242 1 98.81 5 MET B O 1
ATOM 1127 N N . LEU B 1 6 ? -5.707 6.734 -1.577 1 98.69 6 LEU B N 1
ATOM 1128 C CA . LEU B 1 6 ? -6.336 6.602 -0.267 1 98.69 6 LEU B CA 1
ATOM 1129 C C . LEU B 1 6 ? -7.285 7.762 0.002 1 98.69 6 LEU B C 1
ATOM 1131 O O . LEU B 1 6 ? -6.992 8.906 -0.353 1 98.69 6 LEU B O 1
ATOM 1135 N N . ILE B 1 7 ? -8.367 7.457 0.559 1 98.38 7 ILE B N 1
ATOM 1136 C CA . ILE B 1 7 ? -9.219 8.445 1.217 1 98.38 7 ILE B CA 1
ATOM 1137 C C . ILE B 1 7 ? -9.398 8.07 2.686 1 98.38 7 ILE B C 1
ATOM 1139 O O . ILE B 1 7 ? -9.844 6.965 3.002 1 98.38 7 ILE B O 1
ATOM 1143 N N . GLY B 1 8 ? -9.039 8.93 3.504 1 98.25 8 GLY B N 1
ATOM 1144 C CA . GLY B 1 8 ? -9.117 8.633 4.926 1 98.25 8 GLY B CA 1
ATOM 1145 C C . GLY B 1 8 ? -8.938 9.852 5.805 1 98.25 8 GLY B C 1
ATOM 1146 O O . GLY B 1 8 ? -8.938 10.984 5.309 1 98.25 8 GLY B O 1
ATOM 1147 N N . ASN B 1 9 ? -8.875 9.602 7.105 1 98.06 9 ASN B N 1
ATOM 1148 C CA . ASN B 1 9 ? -8.766 10.672 8.086 1 98.06 9 ASN B CA 1
ATOM 1149 C C . ASN B 1 9 ? -7.391 10.672 8.758 1 98.06 9 ASN B C 1
ATOM 1151 O O . ASN B 1 9 ? -6.871 9.617 9.125 1 98.06 9 ASN B O 1
ATOM 1155 N N . VAL B 1 10 ? -6.941 11.875 8.93 1 98.44 10 VAL B N 1
ATOM 1156 C CA . VAL B 1 10 ? -5.648 12.055 9.586 1 98.44 10 VAL B CA 1
ATOM 1157 C C . VAL B 1 10 ? -5.762 11.664 11.062 1 98.44 10 V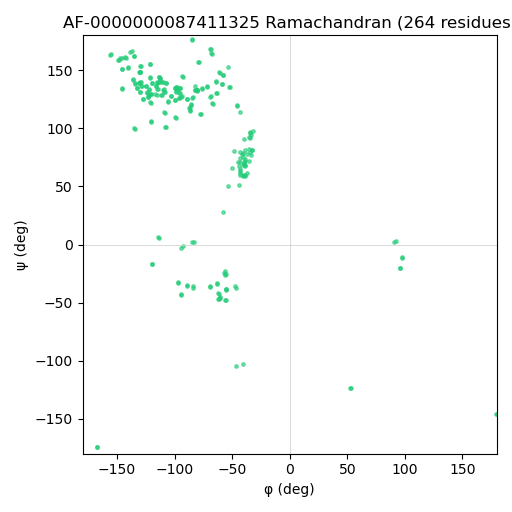AL B C 1
ATOM 1159 O O . VAL B 1 10 ? -6.645 12.148 11.773 1 98.44 10 VAL B O 1
ATOM 1162 N N . GLY B 1 11 ? -4.895 10.797 11.508 1 98.38 11 GLY B N 1
ATOM 1163 C CA . GLY B 1 11 ? -4.973 10.266 12.859 1 98.38 11 GLY B CA 1
ATOM 1164 C C . GLY B 1 11 ? -4.312 11.164 13.891 1 98.38 11 GLY B C 1
ATOM 1165 O O . GLY B 1 11 ? -4.707 11.172 15.062 1 98.38 11 GLY B O 1
ATOM 1166 N N . ARG B 1 12 ? -3.254 11.797 13.531 1 97.94 12 ARG B N 1
ATOM 1167 C CA . ARG B 1 12 ? -2.516 12.75 14.359 1 97.94 12 ARG B CA 1
ATOM 1168 C C . ARG B 1 12 ? -1.887 13.844 13.508 1 97.94 12 ARG B C 1
ATOM 1170 O O . ARG B 1 12 ? -1.677 13.656 12.305 1 97.94 12 ARG B O 1
ATOM 1177 N N . ASP B 1 13 ? -1.593 14.859 14.219 1 98.38 13 ASP B N 1
ATOM 1178 C CA . ASP B 1 13 ? -0.953 15.953 13.5 1 98.38 13 ASP B CA 1
ATOM 1179 C C . ASP B 1 13 ? 0.373 15.508 12.891 1 98.38 13 ASP B C 1
ATOM 1181 O O . ASP B 1 13 ? 1.109 14.727 13.492 1 98.38 13 ASP B O 1
ATOM 1185 N N . PRO B 1 14 ? 0.711 16.094 11.758 1 98.44 14 PRO B N 1
ATOM 1186 C CA . PRO B 1 14 ? 1.954 15.695 11.094 1 98.44 14 PRO B CA 1
ATOM 1187 C C . PRO B 1 14 ? 3.197 16.016 11.922 1 98.44 14 PRO B C 1
ATOM 1189 O O . PRO B 1 14 ? 3.252 17.062 12.578 1 98.44 14 PRO B O 1
ATOM 1192 N N . GLU B 1 15 ? 4.09 15.125 11.875 1 98.06 15 GLU B N 1
ATOM 1193 C CA . GLU B 1 15 ? 5.426 15.352 12.414 1 98.06 15 GLU B CA 1
ATOM 1194 C C . GLU B 1 15 ? 6.402 15.789 11.328 1 98.06 15 GLU B C 1
ATOM 1196 O O . GLU B 1 15 ? 6.594 15.07 10.336 1 98.06 15 GLU B O 1
ATOM 1201 N N . VAL B 1 16 ? 7.051 16.922 11.594 1 95.81 16 VAL B N 1
ATOM 1202 C CA . VAL B 1 16 ? 7.922 17.453 10.547 1 95.81 16 VAL B CA 1
ATOM 1203 C C . VAL B 1 16 ? 9.375 17.422 11.023 1 95.81 16 VAL B C 1
ATOM 1205 O O . VAL B 1 16 ? 9.672 17.781 12.156 1 95.81 16 VAL B O 1
ATOM 1208 N N . ARG B 1 17 ? 10.188 16.953 10.133 1 95.56 17 ARG B N 1
ATOM 1209 C CA . ARG B 1 17 ? 11.625 16.953 10.383 1 95.56 17 ARG B CA 1
ATOM 1210 C C . ARG B 1 17 ? 12.367 17.734 9.297 1 95.56 17 ARG B C 1
ATOM 1212 O O . ARG B 1 17 ? 12.172 17.484 8.109 1 95.56 17 ARG B O 1
ATOM 1219 N N . TYR B 1 18 ? 13.266 18.578 9.781 1 91.62 18 TYR B N 1
ATOM 1220 C CA . TYR B 1 18 ? 14.07 19.375 8.852 1 91.62 18 TYR B CA 1
ATOM 1221 C C . TYR B 1 18 ? 15.5 18.844 8.789 1 91.62 18 TYR B C 1
ATOM 1223 O O . TYR B 1 18 ? 16.078 18.5 9.82 1 91.62 18 TYR B O 1
ATOM 1231 N N . PHE B 1 19 ? 15.984 18.484 7.621 1 86.06 19 PHE B N 1
ATOM 1232 C CA . PHE B 1 19 ? 17.375 18.109 7.438 1 86.06 19 PHE B CA 1
ATOM 1233 C C . PHE B 1 19 ? 18.219 19.297 6.984 1 86.06 19 PHE B C 1
ATOM 1235 O O . PHE B 1 19 ? 19.375 19.422 7.371 1 86.06 19 PHE B O 1
ATOM 1242 N N . GLU B 1 20 ? 17.812 20.094 6.125 1 82 20 GLU B N 1
ATOM 1243 C CA . GLU B 1 20 ? 18.328 21.375 5.668 1 82 20 GLU B CA 1
ATOM 1244 C C . GLU B 1 20 ? 17.203 22.391 5.453 1 82 20 GLU B C 1
ATOM 1246 O O . GLU B 1 20 ? 16.016 22.031 5.539 1 82 20 GLU B O 1
ATOM 1251 N N . ALA B 1 21 ? 17.672 23.594 5.336 1 69.69 21 ALA B N 1
ATOM 1252 C CA . ALA B 1 21 ? 16.703 24.688 5.254 1 69.69 21 ALA B CA 1
ATOM 1253 C C . ALA B 1 21 ? 15.594 24.359 4.258 1 69.69 21 ALA B C 1
ATOM 1255 O O . ALA B 1 21 ? 14.422 24.656 4.508 1 69.69 21 ALA B O 1
ATOM 1256 N N . ASP B 1 22 ? 15.844 23.688 3.105 1 75.5 22 ASP B N 1
ATOM 1257 C CA . ASP B 1 22 ? 14.836 23.516 2.064 1 75.5 22 ASP B CA 1
ATOM 1258 C C . ASP B 1 22 ? 14.43 22.062 1.918 1 75.5 22 ASP B C 1
ATOM 1260 O O . ASP B 1 22 ? 13.719 21.688 0.979 1 75.5 22 ASP B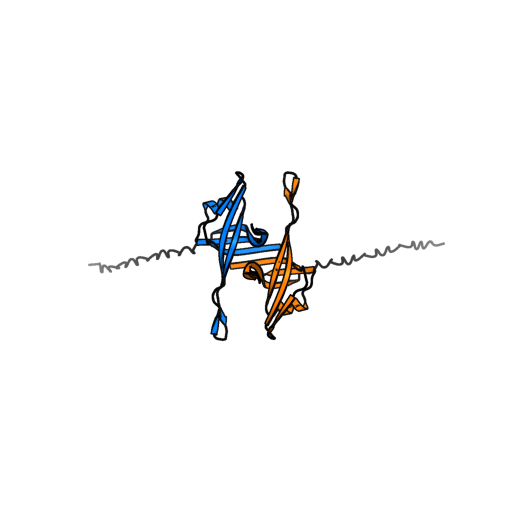 O 1
ATOM 1264 N N . GLN B 1 23 ? 14.992 21.328 2.846 1 87.25 23 GLN B N 1
ATOM 1265 C CA . GLN B 1 23 ? 14.656 19.906 2.754 1 87.25 23 GLN B CA 1
ATOM 1266 C C . GLN B 1 23 ? 13.977 19.422 4.031 1 87.25 23 GLN B C 1
ATOM 1268 O O . GLN B 1 23 ? 14.586 19.422 5.102 1 87.25 23 GLN B O 1
ATOM 1273 N N . CYS B 1 24 ? 12.672 19.219 3.875 1 94.38 24 CYS B N 1
ATOM 1274 C CA . CYS B 1 24 ? 11.945 18.703 5.027 1 94.38 24 CYS B CA 1
ATOM 1275 C C . CYS B 1 24 ? 11.094 17.5 4.645 1 94.38 24 CYS B C 1
ATOM 1277 O O . CYS B 1 24 ? 10.797 17.281 3.469 1 94.38 24 CYS B O 1
ATOM 1279 N N . VAL B 1 25 ? 10.859 16.688 5.629 1 97.19 25 VAL B N 1
ATOM 1280 C CA . VAL B 1 25 ? 10 15.508 5.516 1 97.19 25 VAL B CA 1
ATOM 1281 C C . VAL B 1 25 ? 8.891 15.578 6.562 1 97.19 25 VAL B C 1
ATOM 1283 O O . VAL B 1 25 ? 9.148 15.883 7.73 1 97.19 25 VAL B O 1
ATOM 1286 N N . ALA B 1 26 ? 7.668 15.367 6.148 1 98.12 26 ALA B N 1
ATOM 1287 C CA . ALA B 1 26 ? 6.539 15.273 7.07 1 98.12 26 ALA B CA 1
ATOM 1288 C C . ALA B 1 26 ? 5.945 13.867 7.07 1 98.12 26 ALA B C 1
ATOM 1290 O O . ALA B 1 26 ? 5.895 13.211 6.031 1 98.12 26 ALA B O 1
ATOM 1291 N N . THR B 1 27 ? 5.523 13.469 8.211 1 98.56 27 THR B N 1
ATOM 1292 C CA . THR B 1 27 ? 4.902 12.156 8.344 1 98.56 27 THR B CA 1
ATOM 1293 C C . THR B 1 27 ? 3.656 12.234 9.219 1 98.56 27 THR B C 1
ATOM 1295 O O . THR B 1 27 ? 3.627 12.977 10.203 1 98.56 27 THR B O 1
ATOM 1298 N N . PHE B 1 28 ? 2.629 11.461 8.852 1 98.62 28 PHE B N 1
ATOM 1299 C CA . PHE B 1 28 ? 1.459 11.289 9.703 1 98.62 28 PHE B CA 1
ATOM 1300 C C . PHE B 1 28 ? 0.751 9.977 9.383 1 98.62 28 PHE B C 1
ATOM 1302 O O . PHE B 1 28 ? 1.025 9.352 8.359 1 98.62 28 PHE B O 1
ATOM 1309 N N . SER B 1 29 ? -0.083 9.578 10.305 1 98.5 29 SER B N 1
ATOM 1310 C CA . SER B 1 29 ? -0.902 8.398 10.07 1 98.5 29 SER B CA 1
ATOM 1311 C C . SER B 1 29 ? -2.26 8.766 9.484 1 98.5 29 SER B C 1
ATOM 1313 O O . SER B 1 29 ? -2.828 9.805 9.828 1 98.5 29 SER B O 1
ATOM 1315 N N . MET B 1 30 ? -2.756 7.957 8.633 1 98.38 30 MET B N 1
ATOM 1316 C CA . MET B 1 30 ? -4.078 8.133 8.039 1 98.38 30 MET B CA 1
ATOM 1317 C C . MET B 1 30 ? -4.898 6.855 8.148 1 98.38 30 MET B C 1
ATOM 1319 O O . MET B 1 30 ? -4.426 5.777 7.781 1 98.38 30 MET B O 1
ATOM 1323 N N . ALA B 1 31 ? -6.102 7.062 8.617 1 98.31 31 ALA B N 1
ATOM 1324 C CA . ALA B 1 31 ? -6.992 5.914 8.773 1 98.31 31 ALA B CA 1
ATOM 1325 C C . ALA B 1 31 ? -7.879 5.738 7.543 1 98.31 31 ALA B C 1
ATOM 1327 O O . ALA B 1 31 ? -8.531 6.688 7.102 1 98.31 31 ALA B O 1
ATOM 1328 N N . THR B 1 32 ? -7.934 4.613 6.953 1 98.06 32 THR B N 1
ATOM 1329 C CA . THR B 1 32 ? -8.953 4.195 5.996 1 98.06 32 THR B CA 1
ATOM 1330 C C . THR B 1 32 ? -9.789 3.053 6.562 1 98.06 32 THR B C 1
ATOM 1332 O O . THR B 1 32 ? -9.266 2.172 7.246 1 98.06 32 THR B O 1
ATOM 1335 N N . THR B 1 33 ? -11.109 3.143 6.277 1 95.31 33 THR B N 1
ATOM 1336 C CA . THR B 1 33 ? -12 2.145 6.863 1 95.31 33 THR B CA 1
ATOM 1337 C C . THR B 1 33 ? -12.773 1.412 5.777 1 95.31 33 THR B C 1
ATOM 1339 O O . THR B 1 33 ? -13.312 2.037 4.859 1 95.31 33 THR B O 1
ATOM 1342 N N . GLU B 1 34 ? -12.688 0.156 5.82 1 92.06 34 GLU B N 1
ATOM 1343 C CA . GLU B 1 34 ? -13.539 -0.699 5.008 1 92.06 34 GLU B CA 1
ATOM 1344 C C . GLU B 1 34 ? -14.758 -1.169 5.793 1 92.06 34 GLU B C 1
ATOM 1346 O O . GLU B 1 34 ? -14.625 -1.692 6.902 1 92.06 34 GLU B O 1
ATOM 1351 N N . ARG B 1 35 ? -15.891 -0.999 5.164 1 88.94 35 ARG B N 1
ATOM 1352 C CA . ARG B 1 35 ? -17.125 -1.329 5.852 1 88.94 35 ARG B CA 1
ATOM 1353 C C . ARG B 1 35 ? -17.297 -2.838 6.004 1 88.94 35 ARG B C 1
ATOM 1355 O O . ARG B 1 35 ? -16.969 -3.596 5.082 1 88.94 35 ARG B O 1
ATOM 1362 N N . GLY B 1 36 ? -17.703 -3.115 7.207 1 88.44 36 GLY B N 1
ATOM 1363 C CA . GLY B 1 36 ? -18.016 -4.512 7.465 1 88.44 36 GLY B CA 1
ATOM 1364 C C . GLY B 1 36 ? -19.25 -5 6.727 1 88.44 36 GLY B C 1
ATOM 1365 O O . GLY B 1 36 ? -19.891 -4.23 6.004 1 88.44 36 GLY B O 1
ATOM 1366 N N . TYR B 1 37 ? -19.391 -6.414 6.777 1 87.56 37 TYR B N 1
ATOM 1367 C CA . TYR B 1 37 ? -20.547 -7 6.113 1 87.56 37 TYR B CA 1
ATOM 1368 C C . TYR B 1 37 ? -21.078 -8.188 6.902 1 87.56 37 TYR B C 1
ATOM 1370 O O . TYR B 1 37 ? -20.453 -8.648 7.852 1 87.56 37 TYR B O 1
ATOM 1378 N N . SER B 1 38 ? -22.297 -8.5 6.582 1 88.81 38 SER B N 1
ATOM 1379 C CA . SER B 1 38 ? -22.938 -9.633 7.238 1 88.81 38 SER B CA 1
ATOM 1380 C C . SER B 1 38 ? -22.875 -10.883 6.367 1 88.81 38 SER B C 1
ATOM 1382 O O . SER B 1 38 ? -23.141 -10.82 5.164 1 88.81 38 SER B O 1
ATOM 1384 N N . LEU B 1 39 ? -22.453 -11.961 6.984 1 86.19 39 LEU B N 1
ATOM 1385 C CA . LEU B 1 39 ? -22.438 -13.242 6.285 1 86.19 39 LEU B CA 1
ATOM 1386 C C . LEU B 1 39 ? -23.828 -13.852 6.238 1 86.19 39 LEU B C 1
ATOM 1388 O O . LEU B 1 39 ? -24.703 -13.477 7.023 1 86.19 39 LEU B O 1
ATOM 1392 N N . PRO B 1 40 ? -23.953 -14.719 5.242 1 85.56 40 PRO B N 1
ATOM 1393 C CA . PRO B 1 40 ? -25.281 -15.328 5.113 1 85.56 40 PRO B CA 1
ATOM 1394 C C . PRO B 1 40 ? -25.734 -16.031 6.395 1 85.56 40 PRO B C 1
ATOM 1396 O O . PRO B 1 40 ? -26.938 -16.125 6.66 1 85.56 40 PRO B O 1
ATOM 1399 N N . ASN B 1 41 ? -24.766 -16.453 7.156 1 88.69 41 ASN B N 1
ATOM 1400 C CA . ASN B 1 41 ? -25.109 -17.172 8.383 1 88.69 41 ASN B CA 1
ATOM 1401 C C . ASN B 1 41 ? -25.422 -16.203 9.523 1 88.69 41 ASN B C 1
ATOM 1403 O O . ASN B 1 41 ? -25.641 -16.641 10.664 1 88.69 41 ASN B O 1
ATOM 1407 N N . GLY B 1 42 ? -25.375 -14.992 9.234 1 85.69 42 GLY B N 1
ATOM 1408 C CA . GLY B 1 42 ? -25.734 -13.992 10.219 1 85.69 42 GLY B CA 1
ATOM 1409 C C . GLY B 1 42 ? -24.547 -13.391 10.945 1 85.69 42 GLY B C 1
ATOM 1410 O O . GLY B 1 42 ? -24.703 -12.453 11.727 1 85.69 42 GLY B O 1
ATOM 1411 N N . THR B 1 43 ? -23.453 -13.977 10.766 1 89.12 43 THR B N 1
ATOM 1412 C CA . THR B 1 43 ? -22.266 -13.469 11.43 1 89.12 43 THR B CA 1
ATOM 1413 C C . THR B 1 43 ? -21.875 -12.094 10.867 1 89.12 43 THR B C 1
ATOM 1415 O O . THR B 1 43 ? -21.797 -11.914 9.656 1 89.12 43 THR B O 1
ATOM 1418 N N . LYS B 1 44 ? -21.844 -11.18 11.742 1 89.75 44 LYS B N 1
ATOM 1419 C CA . LYS B 1 44 ? -21.469 -9.836 11.336 1 89.75 44 LYS B CA 1
ATOM 1420 C C . LYS B 1 44 ? -19.953 -9.672 11.344 1 89.75 44 LYS B C 1
ATOM 1422 O O . LYS B 1 44 ? -19.297 -9.898 12.359 1 89.75 44 LYS B O 1
ATOM 1427 N N . VAL B 1 45 ? -19.422 -9.352 10.234 1 88.12 45 VAL B N 1
ATOM 1428 C CA . VAL B 1 45 ? -18 -9 10.125 1 88.12 45 VAL B CA 1
ATOM 1429 C C . VAL B 1 45 ? -17.828 -7.508 10.398 1 88.12 45 VAL B C 1
ATOM 1431 O O . VAL B 1 45 ? -18.438 -6.668 9.742 1 88.12 45 VAL B O 1
ATOM 1434 N N . PRO B 1 46 ? -17.109 -7.227 11.414 1 92.31 46 PRO B N 1
ATOM 1435 C CA . PRO B 1 46 ? -16.969 -5.812 11.773 1 92.31 46 PRO B CA 1
ATOM 1436 C C . PRO B 1 46 ? -16.188 -5.012 10.742 1 92.31 46 PRO B C 1
ATOM 1438 O O . PRO B 1 46 ? -15.547 -5.59 9.859 1 92.31 46 PRO B O 1
ATOM 1441 N N . ASP B 1 47 ? -16.328 -3.623 10.867 1 93 47 ASP B N 1
ATOM 1442 C CA . ASP B 1 47 ? -15.5 -2.717 10.07 1 93 47 ASP B CA 1
ATOM 1443 C C . ASP B 1 47 ? -14.016 -2.961 10.32 1 93 47 ASP B C 1
ATOM 1445 O O . ASP B 1 47 ? -13.625 -3.348 11.422 1 93 47 ASP B O 1
ATOM 1449 N N . ARG B 1 48 ? -13.312 -2.764 9.242 1 93.19 48 ARG B N 1
ATOM 1450 C CA . ARG B 1 48 ? -11.859 -2.848 9.375 1 93.19 48 ARG B CA 1
ATOM 1451 C C . ARG B 1 48 ? -11.203 -1.501 9.086 1 93.19 48 ARG B C 1
ATOM 1453 O O . ARG B 1 48 ? -11.508 -0.864 8.07 1 93.19 48 ARG B O 1
ATOM 1460 N N . THR B 1 49 ? -10.352 -1.114 10.039 1 96.06 49 THR B N 1
ATOM 1461 C CA . THR B 1 49 ? -9.602 0.123 9.852 1 96.06 49 THR B CA 1
ATOM 1462 C C . THR B 1 49 ? -8.117 -0.169 9.641 1 96.06 49 THR B C 1
ATOM 1464 O O . THR B 1 49 ? -7.516 -0.936 10.391 1 96.06 49 THR B O 1
ATOM 1467 N N . ASP B 1 50 ? -7.602 0.397 8.586 1 96.94 50 ASP B N 1
ATOM 1468 C CA . ASP B 1 50 ? -6.164 0.335 8.344 1 96.94 50 ASP B CA 1
ATOM 1469 C C . ASP B 1 50 ? -5.508 1.691 8.586 1 96.94 50 ASP B C 1
ATOM 1471 O O . ASP B 1 50 ? -6.059 2.73 8.219 1 96.94 50 ASP B O 1
ATOM 1475 N N . TRP B 1 51 ? -4.344 1.64 9.219 1 97.06 51 TRP B N 1
ATOM 1476 C CA . TRP B 1 51 ? -3.588 2.855 9.508 1 97.06 51 TRP B CA 1
ATOM 1477 C C . TRP B 1 51 ? -2.348 2.947 8.625 1 97.06 51 TRP B C 1
ATOM 1479 O O . TRP B 1 51 ? -1.408 2.164 8.781 1 97.06 51 TRP B O 1
ATOM 1489 N N . HIS B 1 52 ? -2.359 3.859 7.809 1 98.31 52 HIS B N 1
ATOM 1490 C CA . HIS B 1 52 ? -1.271 4.055 6.855 1 98.31 52 HIS B CA 1
ATOM 1491 C C . HIS B 1 52 ? -0.297 5.121 7.348 1 98.31 52 HIS B C 1
ATOM 1493 O O . HIS B 1 52 ? -0.715 6.172 7.84 1 98.31 52 HIS B O 1
ATOM 1499 N N . THR B 1 53 ? 0.982 4.828 7.219 1 98.25 53 THR B N 1
ATOM 1500 C CA . THR B 1 53 ? 1.989 5.863 7.426 1 98.25 53 THR B CA 1
ATOM 1501 C C . THR B 1 53 ? 2.232 6.645 6.137 1 98.25 53 THR B C 1
ATOM 1503 O O . THR B 1 53 ? 2.744 6.098 5.16 1 98.25 53 THR B O 1
ATOM 1506 N N . ILE B 1 54 ? 1.892 7.93 6.145 1 98.75 54 ILE B N 1
ATOM 1507 C CA . ILE B 1 54 ? 2.051 8.789 4.98 1 98.75 54 ILE B CA 1
ATOM 1508 C C . ILE B 1 54 ? 3.33 9.617 5.121 1 98.75 54 ILE B C 1
ATOM 1510 O O . ILE B 1 54 ? 3.59 10.195 6.176 1 98.75 54 ILE B O 1
ATOM 1514 N N . VAL B 1 55 ? 4.094 9.688 4.074 1 98.56 55 VAL B N 1
ATOM 1515 C CA . VAL B 1 55 ? 5.324 10.477 4.066 1 98.56 55 VAL B CA 1
ATOM 1516 C C . VAL B 1 55 ? 5.266 11.508 2.941 1 98.56 55 VAL B C 1
ATOM 1518 O O . VAL B 1 55 ? 4.984 11.172 1.791 1 98.56 55 VAL B O 1
ATOM 1521 N N . LEU B 1 56 ? 5.512 12.672 3.266 1 98.06 56 LEU B N 1
ATOM 1522 C CA . LEU B 1 56 ? 5.523 13.781 2.326 1 98.06 56 LEU B CA 1
ATOM 1523 C C . LEU B 1 56 ? 6.891 14.469 2.311 1 98.06 56 LEU B C 1
ATOM 1525 O O . LEU B 1 56 ? 7.52 14.625 3.357 1 98.06 56 LEU B O 1
ATOM 1529 N N . PHE B 1 57 ? 7.246 14.891 1.138 1 95.94 57 PHE B N 1
ATOM 1530 C CA . PHE B 1 57 ? 8.562 15.5 0.99 1 95.94 57 PHE B CA 1
ATOM 1531 C C . PHE B 1 57 ? 8.453 16.922 0.461 1 95.94 57 PHE B C 1
ATOM 1533 O O . PHE B 1 57 ? 7.434 17.297 -0.131 1 95.94 57 PHE B O 1
ATOM 1540 N N . LYS B 1 58 ? 9.461 17.688 0.756 1 92.56 58 LYS B N 1
ATOM 1541 C CA . LYS B 1 58 ? 9.672 19.016 0.167 1 92.56 58 LYS B CA 1
ATOM 1542 C C . LYS B 1 58 ? 8.438 19.891 0.315 1 92.56 58 LYS B C 1
ATOM 1544 O O . LYS B 1 58 ? 7.945 20.094 1.427 1 92.56 58 LYS B O 1
ATOM 1549 N N . SER B 1 59 ? 7.945 20.391 -0.843 1 94 59 SER B N 1
ATOM 1550 C CA . SER B 1 59 ? 6.859 21.359 -0.791 1 94 59 SER B CA 1
ATOM 1551 C C . SER B 1 59 ? 5.602 20.75 -0.171 1 94 59 SER B C 1
ATOM 1553 O O . SER B 1 59 ? 4.867 21.438 0.543 1 94 59 SER B O 1
ATOM 1555 N N . LEU B 1 60 ? 5.402 19.547 -0.386 1 96.44 60 LEU B N 1
ATOM 1556 C CA . LEU B 1 60 ? 4.234 18.891 0.186 1 96.44 60 LEU B CA 1
ATOM 1557 C C . LEU B 1 60 ? 4.371 18.766 1.699 1 96.44 60 LEU B C 1
ATOM 1559 O O . LEU B 1 60 ? 3.377 18.828 2.426 1 96.44 60 LEU B O 1
ATOM 1563 N N . ALA B 1 61 ? 5.578 18.516 2.098 1 97.12 61 ALA B N 1
ATOM 1564 C CA . ALA B 1 61 ? 5.828 18.453 3.535 1 97.12 61 ALA B CA 1
ATOM 1565 C C . ALA B 1 61 ? 5.523 19.797 4.207 1 97.12 61 ALA B C 1
ATOM 1567 O O . ALA B 1 61 ? 4.875 19.828 5.254 1 97.12 61 ALA B O 1
ATOM 1568 N N . LYS B 1 62 ? 6.004 20.797 3.613 1 94.31 62 LYS B N 1
ATOM 1569 C CA . LYS B 1 62 ? 5.75 22.141 4.145 1 94.31 62 LYS B CA 1
ATOM 1570 C C . LYS B 1 62 ? 4.254 22.438 4.176 1 94.31 62 LYS B C 1
ATOM 1572 O O . LYS B 1 62 ? 3.748 23 5.152 1 94.31 62 LYS B O 1
ATOM 1577 N N . TYR B 1 63 ? 3.654 22.109 3.082 1 95.75 63 TYR B N 1
ATOM 1578 C CA . TYR B 1 63 ? 2.209 22.281 3 1 95.75 63 TYR B CA 1
ATOM 1579 C C . TYR B 1 63 ? 1.506 21.547 4.133 1 95.75 63 TYR B C 1
ATOM 1581 O O . TYR B 1 63 ? 0.633 22.109 4.801 1 95.75 63 TYR B O 1
ATOM 1589 N N . ALA B 1 64 ? 1.833 20.344 4.383 1 96.75 64 ALA B N 1
ATOM 1590 C CA . ALA B 1 64 ? 1.205 19.531 5.422 1 96.75 64 ALA B CA 1
ATOM 1591 C C . ALA B 1 64 ? 1.432 20.141 6.805 1 96.75 64 ALA B C 1
ATOM 1593 O O . ALA B 1 64 ? 0.53 20.141 7.645 1 96.75 64 ALA B O 1
ATOM 1594 N N . GLU B 1 65 ? 2.588 20.594 7.023 1 95.38 65 GLU B N 1
ATOM 1595 C CA . GLU B 1 65 ? 2.934 21.203 8.305 1 95.38 65 GLU B CA 1
ATOM 1596 C C . GLU B 1 65 ? 1.982 22.344 8.641 1 95.38 65 GLU B C 1
ATOM 1598 O O . GLU B 1 65 ? 1.562 22.5 9.789 1 95.38 65 GLU B O 1
ATOM 1603 N N . ARG B 1 66 ? 1.649 23.047 7.672 1 96.06 66 ARG B N 1
ATOM 1604 C CA . ARG B 1 66 ? 0.89 24.281 7.891 1 96.06 66 ARG B CA 1
ATOM 1605 C C . ARG B 1 66 ? -0.61 24 7.883 1 96.06 66 ARG B C 1
ATOM 1607 O O . ARG B 1 66 ? -1.363 24.609 8.648 1 96.06 66 ARG B O 1
ATOM 1614 N N . TYR B 1 67 ? -1.036 23.047 7.031 1 97 67 TYR B N 1
ATOM 1615 C CA . TYR B 1 67 ? -2.457 23.062 6.703 1 97 67 TYR B CA 1
ATOM 1616 C C . TYR B 1 67 ? -3.129 21.75 7.125 1 97 67 TYR B C 1
ATOM 1618 O O . TYR B 1 67 ? -4.355 21.672 7.191 1 97 67 TYR B O 1
ATOM 1626 N N . ILE B 1 68 ? -2.383 20.75 7.379 1 97.44 68 ILE B N 1
ATOM 1627 C CA . ILE B 1 68 ? -2.988 19.469 7.711 1 97.44 68 ILE B CA 1
ATOM 1628 C C . ILE B 1 68 ? -3.027 19.281 9.227 1 97.44 68 ILE B C 1
ATOM 1630 O O . ILE B 1 68 ? -2.031 19.531 9.914 1 97.44 68 ILE B O 1
ATOM 1634 N N . HIS B 1 69 ? -4.199 18.844 9.711 1 97.81 69 HIS B N 1
ATOM 1635 C CA . HIS B 1 69 ? -4.395 18.609 11.141 1 97.81 69 HIS B CA 1
ATOM 1636 C C . HIS B 1 69 ? -5.113 17.281 11.391 1 97.81 69 HIS B C 1
ATOM 1638 O O . HIS B 1 69 ? -5.738 16.734 10.484 1 97.81 69 HIS B O 1
ATOM 1644 N N . LYS B 1 70 ? -4.977 16.844 12.688 1 97.75 70 LYS B N 1
ATOM 1645 C CA . LYS B 1 70 ? -5.711 15.648 13.102 1 97.75 70 LYS B CA 1
ATOM 1646 C C . LYS B 1 70 ? -7.195 15.773 12.766 1 97.75 70 LYS B C 1
ATOM 1648 O O . LYS B 1 70 ? -7.805 16.812 12.992 1 97.75 70 LYS B O 1
ATOM 1653 N N . GLY B 1 71 ? -7.719 14.656 12.211 1 97 71 GLY B N 1
ATOM 1654 C CA . GLY B 1 71 ? -9.148 14.625 11.945 1 97 71 GLY B CA 1
ATOM 1655 C C . GLY B 1 71 ? -9.5 15.016 10.523 1 97 71 GLY B C 1
ATOM 1656 O O . GLY B 1 71 ? -10.617 14.766 10.062 1 97 71 GLY B O 1
ATOM 1657 N N . ASP B 1 72 ? -8.617 15.703 9.82 1 96.94 72 ASP B N 1
ATOM 1658 C CA . ASP B 1 72 ? -8.875 16.109 8.445 1 96.94 72 ASP B CA 1
ATOM 1659 C C . ASP B 1 72 ? -9.141 14.891 7.555 1 96.94 72 ASP B C 1
ATOM 1661 O O . ASP B 1 72 ? -8.477 13.859 7.695 1 96.94 72 ASP B O 1
ATOM 1665 N N . LYS B 1 73 ? -10.164 15.047 6.66 1 97.94 73 LYS B N 1
ATOM 1666 C CA . LYS B 1 73 ? -10.391 14.055 5.609 1 97.94 73 LYS B CA 1
ATOM 1667 C C . LYS B 1 73 ? -9.586 14.398 4.355 1 97.94 73 LYS B C 1
ATOM 1669 O O . LYS B 1 73 ? -9.727 15.484 3.799 1 97.94 73 LYS B O 1
ATOM 1674 N N . LEU B 1 74 ? -8.766 13.445 3.865 1 98.38 74 LEU B N 1
ATOM 1675 C CA . LEU B 1 74 ? -7.855 13.727 2.764 1 98.38 74 LEU B CA 1
ATOM 1676 C C . LEU B 1 74 ? -7.969 12.672 1.672 1 98.38 74 LEU B C 1
ATOM 1678 O O . LEU B 1 74 ? -8.336 11.523 1.946 1 98.38 74 LEU B O 1
ATOM 1682 N N . TYR B 1 75 ? -7.746 13.094 0.506 1 98.62 75 TYR B N 1
ATOM 1683 C CA . TYR B 1 75 ? -7.383 12.211 -0.596 1 98.62 75 TYR B CA 1
ATOM 1684 C C . TYR B 1 75 ? -5.879 12.242 -0.84 1 98.62 75 TYR B C 1
ATOM 1686 O O . TYR B 1 75 ? -5.293 13.312 -1.031 1 98.62 75 TYR B O 1
ATOM 1694 N N . ILE B 1 76 ? -5.164 11.062 -0.814 1 98.62 76 ILE B N 1
ATOM 1695 C CA . ILE B 1 76 ? -3.725 10.938 -1.022 1 98.62 76 ILE B CA 1
ATOM 1696 C C . ILE B 1 76 ? -3.453 10.039 -2.225 1 98.62 76 ILE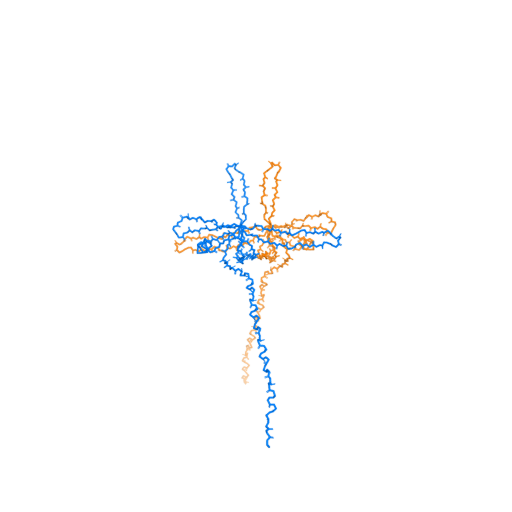 B C 1
ATOM 1698 O O . ILE B 1 76 ? -4.051 8.969 -2.352 1 98.62 76 ILE B O 1
ATOM 1702 N N . GLU B 1 77 ? -2.68 10.461 -3.104 1 98.69 77 GLU B N 1
ATOM 1703 C CA . GLU B 1 77 ? -2.09 9.617 -4.137 1 98.69 77 GLU B CA 1
ATOM 1704 C C . GLU B 1 77 ? -0.581 9.492 -3.955 1 98.69 77 GLU B C 1
ATOM 1706 O O . GLU B 1 77 ? 0.096 10.477 -3.643 1 98.69 77 GLU B O 1
ATOM 1711 N N . GLY B 1 78 ? -0.06 8.312 -4.234 1 98.69 78 GLY B N 1
ATOM 1712 C CA . GLY B 1 78 ? 1.372 8.102 -4.105 1 98.69 78 GLY B CA 1
ATOM 1713 C C . GLY B 1 78 ? 1.795 6.68 -4.441 1 98.69 78 GLY B C 1
ATOM 1714 O O . GLY B 1 78 ? 1.276 6.078 -5.383 1 98.69 78 GLY B O 1
ATOM 1715 N N . ARG B 1 79 ? 2.826 6.211 -3.723 1 98.06 79 ARG B N 1
ATOM 1716 C CA . ARG B 1 79 ? 3.363 4.871 -3.943 1 98.06 79 ARG B CA 1
ATOM 1717 C C . ARG B 1 79 ? 3.73 4.203 -2.623 1 98.06 79 ARG B C 1
ATOM 1719 O O . ARG B 1 79 ? 4.047 4.883 -1.645 1 98.06 79 ARG B O 1
ATOM 1726 N N . ILE B 1 80 ? 3.668 2.863 -2.623 1 97.69 80 ILE B N 1
ATOM 1727 C CA . ILE B 1 80 ? 4.051 2.092 -1.446 1 97.69 80 ILE B CA 1
ATOM 1728 C C . ILE B 1 80 ? 5.566 1.918 -1.415 1 97.69 80 ILE B C 1
ATOM 1730 O O . ILE B 1 80 ? 6.184 1.592 -2.434 1 97.69 80 ILE B O 1
ATOM 1734 N N . ARG B 1 81 ? 6.141 2.162 -0.298 1 96.88 81 ARG B N 1
ATOM 1735 C CA . ARG B 1 81 ? 7.57 1.959 -0.075 1 96.88 81 ARG B CA 1
ATOM 1736 C C . ARG B 1 81 ? 7.812 1.116 1.172 1 96.88 81 ARG B C 1
ATOM 1738 O O . ARG B 1 81 ? 7.148 1.302 2.193 1 96.88 81 ARG B O 1
ATOM 1745 N N . TYR B 1 82 ? 8.766 0.184 0.954 1 95.19 82 TYR B N 1
ATOM 1746 C CA . TYR B 1 82 ? 9.148 -0.679 2.066 1 95.19 82 TYR B CA 1
ATOM 1747 C C . TYR B 1 82 ? 10.539 -0.324 2.574 1 95.19 82 TYR B C 1
ATOM 1749 O O . TYR B 1 82 ? 11.477 -0.164 1.785 1 95.19 82 TYR B O 1
ATOM 1757 N N . ARG B 1 83 ? 10.602 -0.185 3.826 1 92.19 83 ARG B N 1
ATOM 1758 C CA . ARG B 1 83 ? 11.891 0.13 4.43 1 92.19 83 ARG B CA 1
ATOM 1759 C C . ARG B 1 83 ? 12.203 -0.811 5.586 1 92.19 83 ARG B C 1
ATOM 1761 O O . ARG B 1 83 ? 11.305 -1.167 6.359 1 92.19 83 ARG B O 1
ATOM 1768 N N . ASP B 1 84 ? 13.5 -1.18 5.613 1 90.69 84 ASP B N 1
ATOM 1769 C CA . ASP B 1 84 ? 13.945 -2.012 6.727 1 90.69 84 ASP B CA 1
ATOM 1770 C C . ASP B 1 84 ? 14.969 -1.275 7.59 1 90.69 84 ASP B C 1
ATOM 1772 O O . ASP B 1 84 ? 15.766 -0.487 7.078 1 90.69 84 ASP B O 1
ATOM 1776 N N . TYR B 1 85 ? 14.711 -1.533 8.859 1 88 85 TYR B N 1
ATOM 1777 C CA . TYR B 1 85 ? 15.727 -0.966 9.742 1 88 85 TYR B CA 1
ATOM 1778 C C . TYR B 1 85 ? 15.961 -1.863 10.953 1 88 85 TYR B C 1
ATOM 1780 O O . TYR B 1 85 ? 15.086 -2.643 11.336 1 88 85 TYR B O 1
ATOM 1788 N N . ASP B 1 86 ? 17.203 -1.807 11.477 1 88.62 86 ASP B N 1
ATOM 1789 C CA . ASP B 1 86 ? 17.547 -2.547 12.688 1 88.62 86 ASP B CA 1
ATOM 1790 C C . ASP B 1 86 ? 17.422 -1.667 13.922 1 88.62 86 ASP B C 1
ATOM 1792 O O . ASP B 1 86 ? 17.891 -0.521 13.93 1 88.62 86 ASP B O 1
ATOM 1796 N N . ASP B 1 87 ? 16.781 -2.297 14.938 1 83.31 87 ASP B N 1
ATOM 1797 C CA . ASP B 1 87 ? 16.688 -1.513 16.172 1 83.31 87 ASP B CA 1
ATOM 1798 C C . ASP B 1 87 ? 17.938 -1.662 17.031 1 83.31 87 ASP B C 1
ATOM 1800 O O . ASP B 1 87 ? 18.906 -2.287 16.609 1 83.31 87 ASP B O 1
ATOM 1804 N N . LYS B 1 88 ? 17.922 -0.857 18.172 1 87.06 88 LYS B N 1
ATOM 1805 C CA . LYS B 1 88 ? 19.094 -0.817 19.047 1 87.06 88 LYS B CA 1
ATOM 1806 C C . LYS B 1 88 ? 19.469 -2.217 19.531 1 87.06 88 LYS B C 1
ATOM 1808 O O . LYS B 1 88 ? 20.641 -2.477 19.844 1 87.06 88 LYS B O 1
ATOM 1813 N N . LYS B 1 89 ? 18.641 -3.107 19.547 1 85.44 89 LYS B N 1
ATOM 1814 C CA . LYS B 1 89 ? 18.875 -4.469 20.016 1 85.44 89 LYS B CA 1
ATOM 1815 C C . LYS B 1 89 ? 19.25 -5.391 18.844 1 85.44 89 LYS B C 1
ATOM 1817 O O . LYS B 1 89 ? 19.391 -6.602 19.031 1 85.44 89 LYS B O 1
ATOM 1822 N N . GLY B 1 90 ? 19.25 -4.855 17.609 1 83.62 90 GLY B N 1
ATOM 1823 C CA . GLY B 1 90 ? 19.656 -5.633 16.453 1 83.62 90 GLY B CA 1
ATOM 1824 C C . GLY B 1 90 ? 18.5 -6.328 15.773 1 83.62 90 GLY B C 1
ATOM 1825 O O . GLY B 1 90 ? 18.703 -7.188 14.914 1 83.62 90 GLY B O 1
ATOM 1826 N N . ILE B 1 91 ? 17.406 -6.016 16.344 1 83.88 91 ILE B N 1
ATOM 1827 C CA . ILE B 1 91 ? 16.234 -6.645 15.758 1 83.88 91 ILE B CA 1
ATOM 1828 C C . ILE B 1 91 ? 15.805 -5.887 14.508 1 83.88 91 ILE B C 1
ATOM 1830 O O . ILE B 1 91 ? 15.625 -4.664 14.539 1 83.88 91 ILE B O 1
ATOM 1834 N N . ARG B 1 92 ? 15.555 -6.641 13.391 1 85.38 92 ARG B N 1
ATOM 1835 C CA . ARG B 1 92 ? 15.188 -6.047 12.109 1 85.38 92 ARG B CA 1
ATOM 1836 C C . ARG B 1 92 ? 13.688 -5.77 12.055 1 85.38 92 ARG B C 1
ATOM 1838 O O . ARG B 1 92 ? 12.875 -6.645 12.359 1 85.38 92 ARG B O 1
ATOM 1845 N N . HIS B 1 93 ? 13.406 -4.465 11.719 1 85.94 93 HIS B N 1
ATOM 1846 C CA . HIS B 1 93 ? 12.016 -4.074 11.555 1 85.94 93 HIS B CA 1
ATOM 1847 C C . HIS B 1 93 ? 11.727 -3.639 10.125 1 85.94 93 HIS B C 1
ATOM 1849 O O . HIS B 1 93 ? 12.586 -3.041 9.469 1 85.94 93 HIS B O 1
ATOM 1855 N N . SER B 1 94 ? 10.586 -4.145 9.695 1 88 94 SER B N 1
ATOM 1856 C CA . SER B 1 94 ? 10.109 -3.686 8.398 1 88 94 SER B CA 1
ATOM 1857 C C . SER B 1 94 ? 8.984 -2.67 8.547 1 88 94 SER B C 1
ATOM 1859 O O . SER B 1 94 ? 8.062 -2.867 9.352 1 88 94 SER B O 1
ATOM 1861 N N . VAL B 1 95 ? 9.18 -1.569 7.895 1 91.38 95 VAL B N 1
ATOM 1862 C CA . VAL B 1 95 ? 8.156 -0.53 7.938 1 91.38 95 VAL B CA 1
ATOM 1863 C C . VAL B 1 95 ? 7.652 -0.245 6.523 1 91.38 95 VAL B C 1
ATOM 1865 O O . VAL B 1 95 ? 8.438 -0.198 5.574 1 91.38 95 VAL B O 1
ATOM 1868 N N . THR B 1 96 ? 6.348 -0.063 6.426 1 95.75 96 THR B N 1
ATOM 1869 C CA . THR B 1 96 ? 5.727 0.316 5.16 1 95.75 96 THR B CA 1
ATOM 1870 C C . THR B 1 96 ? 5.223 1.756 5.215 1 95.75 96 THR B C 1
ATOM 1872 O O . THR B 1 96 ? 4.574 2.154 6.184 1 95.75 96 THR B O 1
ATOM 1875 N N . GLU B 1 97 ? 5.555 2.439 4.176 1 97.56 97 GLU B N 1
ATOM 1876 C CA . GLU B 1 97 ? 5.141 3.834 4.066 1 97.56 97 GLU B CA 1
ATOM 1877 C C . GLU B 1 97 ? 4.496 4.117 2.713 1 97.56 97 GLU B C 1
ATOM 1879 O O . GLU B 1 97 ? 4.801 3.447 1.724 1 97.56 97 GLU B O 1
ATOM 1884 N N . VAL B 1 98 ? 3.562 5.035 2.73 1 98.56 98 VAL B N 1
ATOM 1885 C CA . VAL B 1 98 ? 3.045 5.59 1.483 1 98.56 98 VAL B CA 1
ATOM 1886 C C . VAL B 1 98 ? 3.715 6.934 1.197 1 98.56 98 VAL B C 1
ATOM 1888 O O . VAL B 1 98 ? 3.477 7.914 1.903 1 98.56 98 VAL B O 1
ATOM 1891 N N . TYR B 1 99 ? 4.59 6.973 0.177 1 98.19 99 TYR B N 1
ATOM 1892 C CA . TYR B 1 99 ? 5.18 8.219 -0.293 1 98.19 99 TYR B CA 1
ATOM 1893 C C . TYR B 1 99 ? 4.191 9 -1.149 1 98.19 99 TYR B C 1
ATOM 1895 O O . TYR B 1 99 ? 3.867 8.594 -2.266 1 98.19 99 TYR B O 1
ATOM 1903 N N . ALA B 1 100 ? 3.805 10.109 -0.577 1 98.69 100 ALA B N 1
ATOM 1904 C CA . ALA B 1 100 ? 2.74 10.867 -1.23 1 98.69 100 ALA B CA 1
ATOM 1905 C C . ALA B 1 100 ? 3.289 11.703 -2.381 1 98.69 100 ALA B C 1
ATOM 1907 O O . ALA B 1 100 ? 4.297 12.398 -2.227 1 98.69 100 ALA B O 1
ATOM 1908 N N . ASP B 1 101 ? 2.602 11.617 -3.506 1 97.88 101 ASP B N 1
ATOM 1909 C CA . ASP B 1 101 ? 2.879 12.492 -4.645 1 97.88 101 ASP B CA 1
ATOM 1910 C C . ASP B 1 101 ? 1.928 13.68 -4.672 1 97.88 101 ASP B C 1
ATOM 1912 O O . ASP B 1 101 ? 2.277 14.75 -5.18 1 97.88 101 ASP B O 1
ATOM 1916 N N . SER B 1 102 ? 0.727 13.461 -4.203 1 98.19 102 SER B N 1
ATOM 1917 C CA . SER B 1 102 ? -0.259 14.531 -4.148 1 98.19 102 SER B CA 1
ATOM 1918 C C . SER B 1 102 ? -1.221 14.344 -2.98 1 98.19 102 SER B C 1
ATOM 1920 O O . SER B 1 102 ? -1.356 13.234 -2.453 1 98.19 102 SER B O 1
ATOM 1922 N N . LEU B 1 103 ? -1.826 15.422 -2.617 1 97.44 103 LEU B N 1
ATOM 1923 C CA . LEU B 1 103 ? -2.73 15.5 -1.475 1 97.44 103 LEU B CA 1
ATOM 1924 C C . LEU B 1 103 ? -3.859 16.484 -1.744 1 97.44 103 LEU B C 1
ATOM 1926 O O . LEU B 1 103 ? -3.629 17.578 -2.291 1 97.44 103 LEU B O 1
ATOM 1930 N N . GLU B 1 104 ? -5.043 16.078 -1.424 1 96.62 104 GLU B N 1
ATOM 1931 C CA . GLU B 1 104 ? -6.195 16.953 -1.551 1 96.62 104 GLU B CA 1
ATOM 1932 C C . GLU B 1 104 ? -7.086 16.891 -0.314 1 96.62 104 GLU B C 1
ATOM 1934 O O . GLU B 1 104 ? -7.402 15.797 0.165 1 96.62 104 GLU B O 1
ATOM 1939 N N . TRP B 1 105 ? -7.574 18.031 0.115 1 94.56 105 TRP B N 1
ATOM 1940 C CA . TRP B 1 105 ? -8.562 18.094 1.188 1 94.56 105 TRP B CA 1
ATOM 1941 C C . TRP B 1 105 ? -9.945 17.703 0.674 1 94.56 105 TRP B C 1
ATOM 1943 O O . TRP B 1 105 ? -10.352 18.141 -0.408 1 94.56 105 TRP B O 1
ATOM 1953 N N . LEU B 1 106 ? -10.5 16.891 1.465 1 93.25 106 LEU B N 1
ATOM 1954 C CA . LEU B 1 106 ? -11.875 16.562 1.092 1 93.25 106 LEU B CA 1
ATOM 1955 C C . LEU B 1 106 ? -12.867 17.219 2.039 1 93.25 106 LEU B C 1
ATOM 1957 O O . LEU B 1 106 ? -12.672 17.219 3.256 1 93.25 106 LEU B O 1
ATOM 1961 N N . SER B 1 107 ? -13.5 18.359 1.604 1 74.88 107 SER B N 1
ATOM 1962 C CA . SER B 1 107 ? -14.422 19.188 2.373 1 74.88 107 SER B CA 1
ATOM 1963 C C . SER B 1 107 ? -15.68 18.422 2.738 1 74.88 107 SER B C 1
ATOM 1965 O O . SER B 1 107 ? -16.094 17.5 2.021 1 74.88 107 SER B O 1
ATOM 1967 N N . ALA B 1 108 ? -15.977 18.531 4.078 1 63.44 108 ALA B N 1
ATOM 1968 C CA . ALA B 1 108 ? -17.312 18.094 4.469 1 63.44 108 ALA B CA 1
ATOM 1969 C C . ALA B 1 108 ? -18.375 18.656 3.512 1 63.44 108 ALA B C 1
ATOM 1971 O O . ALA B 1 108 ? -18.203 19.75 2.969 1 63.44 108 ALA B O 1
ATOM 1972 N N . PRO B 1 109 ? -19.094 17.703 2.869 1 51.81 109 PRO B N 1
ATOM 1973 C CA . PRO B 1 109 ? -20.156 18.281 2.035 1 51.81 109 PRO B CA 1
ATOM 1974 C C . PRO B 1 109 ? -20.766 19.547 2.637 1 51.81 109 PRO B C 1
ATOM 1976 O O . PRO B 1 109 ? -20.984 19.609 3.85 1 51.81 109 PRO B O 1
ATOM 1979 N N . LYS B 1 110 ? -20.391 20.656 2.305 1 50.28 110 LYS B N 1
ATOM 1980 C CA . LYS B 1 110 ? -21.141 21.812 2.766 1 50.28 110 LYS B CA 1
ATOM 1981 C C . LYS B 1 110 ? -22.641 21.5 2.857 1 50.28 110 LYS B C 1
ATOM 1983 O O . LYS B 1 110 ? -23.234 21.016 1.896 1 50.28 110 LYS B O 1
ATOM 1988 N N . LYS B 1 111 ? -23.141 21.172 3.982 1 47.47 111 LYS B N 1
ATOM 1989 C CA . LYS B 1 111 ? -24.609 21.234 4.074 1 47.47 111 LYS B CA 1
ATOM 1990 C C . LYS B 1 111 ? -25.156 22.391 3.246 1 47.47 111 LYS B C 1
ATOM 1992 O O . LYS B 1 111 ? -24.75 23.531 3.428 1 47.47 111 LYS B O 1
ATOM 1997 N N . ALA B 1 112 ? -25.5 22.172 2.039 1 45.16 112 ALA B N 1
ATOM 1998 C CA . ALA B 1 112 ? -26.312 23.203 1.396 1 45.16 112 ALA B CA 1
ATOM 1999 C C . ALA B 1 112 ? -27.266 23.844 2.391 1 45.16 112 ALA B C 1
ATOM 2001 O O . ALA B 1 112 ? -28.125 23.172 2.969 1 45.16 112 ALA B O 1
ATOM 2002 N N . ASN B 1 113 ? -26.859 24.781 3.162 1 42.62 113 ASN B N 1
ATOM 2003 C CA . ASN B 1 113 ? -27.891 25.578 3.801 1 42.62 113 ASN B CA 1
ATOM 2004 C C . ASN B 1 113 ? -29.125 25.719 2.91 1 42.62 113 ASN B C 1
ATOM 2006 O O . ASN B 1 113 ? -29.047 26.25 1.805 1 42.62 113 ASN B O 1
ATOM 2010 N N . ALA B 1 114 ? -29.969 24.766 2.889 1 42.31 114 ALA B N 1
ATOM 2011 C CA . ALA B 1 114 ? -31.312 24.984 2.348 1 42.31 114 ALA B CA 1
ATOM 2012 C C . ALA B 1 114 ? -31.859 26.344 2.76 1 42.31 114 ALA B C 1
ATOM 2014 O O . ALA B 1 114 ? -32.188 26.562 3.928 1 42.31 114 ALA B O 1
ATOM 2015 N N . VAL B 1 115 ? -31.344 27.453 2.221 1 40.28 115 VAL B N 1
ATOM 2016 C CA . VAL B 1 115 ? -32.125 28.672 2.314 1 40.28 115 VAL B CA 1
ATOM 2017 C C . VAL B 1 115 ? -33.594 28.359 2.061 1 40.28 115 VAL B C 1
ATOM 2019 O O . VAL B 1 115 ? -33.969 27.938 0.958 1 40.28 115 VAL B O 1
ATOM 2022 N N . ASN B 1 116 ? -34.281 27.625 2.957 1 38.16 116 ASN B N 1
ATOM 2023 C CA . ASN B 1 116 ? -35.719 27.562 3 1 38.16 116 ASN B CA 1
ATOM 2024 C C . ASN B 1 116 ? -36.344 28.938 2.717 1 38.16 116 ASN B C 1
ATOM 2026 O O . ASN B 1 116 ? -36.312 29.828 3.561 1 38.16 116 ASN B O 1
ATOM 2030 N N . THR B 1 117 ? -36.219 29.469 1.499 1 37.38 117 THR B N 1
ATOM 2031 C CA . THR B 1 117 ? -37.094 30.562 1.047 1 37.38 117 THR B CA 1
ATOM 2032 C C . THR B 1 117 ? -38.531 30.344 1.505 1 37.38 117 THR B C 1
ATOM 2034 O O . THR B 1 117 ? -39.219 29.438 1.01 1 37.38 117 THR B O 1
ATOM 2037 N N . SER B 1 118 ? -38.781 30.25 2.822 1 37.53 118 SER B N 1
ATOM 2038 C CA . SER B 1 118 ? -40.125 30.375 3.344 1 37.53 118 SER B CA 1
ATOM 2039 C C . SER B 1 118 ? -40.875 31.531 2.674 1 37.53 118 SER B C 1
ATOM 2041 O O . SER B 1 118 ? -40.5 32.688 2.828 1 37.53 118 SER B O 1
ATOM 2043 N N . LYS B 1 119 ? -41.406 31.312 1.449 1 35.91 119 LYS B N 1
ATOM 2044 C CA . LYS B 1 119 ? -42.406 32.125 0.804 1 35.91 119 LYS B CA 1
ATOM 2045 C C . LYS B 1 119 ? -43.469 32.562 1.806 1 35.91 119 LYS B C 1
ATOM 2047 O O . LYS B 1 119 ? -44.188 31.734 2.369 1 35.91 119 LYS B O 1
ATOM 2052 N N . GLU B 1 120 ? -43.25 33.594 2.682 1 37.16 120 GLU B N 1
ATOM 2053 C CA . GLU B 1 120 ? -44.281 34.312 3.43 1 37.16 120 GLU B CA 1
ATOM 2054 C C . GLU B 1 120 ? -45.531 34.531 2.59 1 37.16 120 GLU B C 1
ATOM 2056 O O . GLU B 1 120 ? -45.5 35.188 1.536 1 37.16 120 GLU B O 1
ATOM 2061 N N . GLN B 1 121 ? -46.406 33.531 2.469 1 35.59 121 GLN B N 1
ATOM 2062 C CA . GLN B 1 121 ? -47.781 33.625 1.946 1 35.59 121 GLN B CA 1
ATOM 2063 C C . GLN B 1 121 ? -48.5 34.875 2.459 1 35.59 121 GLN B C 1
ATOM 2065 O O . GLN B 1 121 ? -48.656 35.031 3.668 1 35.59 121 GLN B O 1
ATOM 2070 N N . GLU B 1 122 ? -48.219 36.062 1.888 1 36.34 122 GLU B N 1
ATOM 2071 C CA . GLU B 1 122 ? -49 37.281 2.055 1 36.34 122 GLU B CA 1
ATOM 2072 C C . GLU B 1 122 ? -50.5 37 1.97 1 36.34 122 GLU B C 1
ATOM 2074 O O . GLU B 1 122 ? -51 36.594 0.915 1 36.34 122 GLU B O 1
ATOM 2079 N N . GLU B 1 123 ? -51.094 36.219 2.922 1 34.84 123 GLU B N 1
ATOM 2080 C CA . GLU B 1 123 ? -52.531 36.125 3.062 1 34.84 123 GLU B CA 1
ATOM 2081 C C . GLU B 1 123 ? -53.188 37.5 3 1 34.84 123 GLU B C 1
ATOM 2083 O O . GLU B 1 123 ? -52.969 38.344 3.877 1 34.84 123 GLU B O 1
ATOM 2088 N N . THR B 1 124 ? -53.219 38.156 1.812 1 36.66 124 THR B N 1
ATOM 2089 C CA . THR B 1 124 ? -54.062 39.312 1.487 1 36.66 124 THR B CA 1
ATOM 2090 C C . THR B 1 124 ? -55.469 39.125 1.999 1 36.66 124 THR B C 1
ATOM 2092 O O . THR B 1 124 ? -56.188 38.25 1.52 1 36.66 124 THR B O 1
ATOM 2095 N N . SER B 1 125 ? -55.625 39.031 3.383 1 37.16 125 SER B N 1
ATOM 2096 C CA . SER B 1 125 ? -56.938 39.125 4 1 37.16 125 SER B CA 1
ATOM 2097 C C . SER B 1 125 ? -57.812 40.188 3.32 1 37.16 125 SER B C 1
ATOM 2099 O O . SER B 1 125 ? -57.406 41.344 3.217 1 37.16 125 SER B O 1
ATOM 2101 N N . SER B 1 126 ? -58.562 39.812 2.33 1 39.25 126 SER B N 1
ATOM 2102 C CA . SER B 1 126 ? -59.688 40.469 1.63 1 39.25 126 SER B CA 1
ATOM 2103 C C . SER B 1 126 ? -60.656 41.125 2.611 1 39.25 126 SER B C 1
ATOM 2105 O O . SER B 1 126 ? -61.406 40.406 3.279 1 39.25 126 SER B O 1
ATOM 2107 N N . GLU B 1 127 ? -60.156 41.969 3.572 1 35.47 127 GLU B N 1
ATOM 2108 C CA . GLU B 1 127 ? -61.156 42.688 4.355 1 35.47 127 GLU B CA 1
ATOM 2109 C C . GLU B 1 127 ? -62.281 43.219 3.463 1 35.47 127 GLU B C 1
ATOM 2111 O O . GLU B 1 127 ? -62.031 43.812 2.412 1 35.47 127 GLU B O 1
ATOM 2116 N N . ASP B 1 128 ? -63.469 42.688 3.666 1 36.47 128 ASP B N 1
ATOM 2117 C CA . ASP B 1 128 ? -64.812 42.875 3.229 1 36.47 128 ASP B CA 1
ATOM 2118 C C . ASP B 1 128 ? -65.25 44.312 3.34 1 36.47 128 ASP B C 1
ATOM 2120 O O . ASP B 1 128 ? -65.438 44.844 4.445 1 36.47 128 ASP B O 1
ATOM 2124 N N . ASP B 1 129 ? -64.688 45.25 2.6 1 36.34 129 ASP B N 1
ATOM 2125 C CA . ASP B 1 129 ? -65.25 46.594 2.57 1 36.34 129 ASP B CA 1
ATOM 2126 C C . ASP B 1 129 ? -66.75 46.531 2.201 1 36.34 129 ASP B C 1
ATOM 2128 O O . ASP B 1 129 ? -67.062 46.375 1.029 1 36.34 129 ASP B O 1
ATOM 2132 N N . SER B 1 130 ? -67.5 45.688 2.889 1 36.88 130 SER B N 1
ATOM 2133 C CA . SER B 1 130 ? -68.938 45.844 2.703 1 36.88 130 SER B CA 1
ATOM 2134 C C . SER B 1 130 ? -69.375 47.312 2.836 1 36.88 130 SER B C 1
ATOM 2136 O O . SER B 1 130 ? -69.375 47.875 3.932 1 36.88 130 SER B O 1
ATOM 2138 N N . LYS B 1 131 ? -69.188 48.062 1.775 1 35.59 131 LYS B N 1
ATOM 2139 C CA . LYS B 1 131 ? -69.625 49.406 1.453 1 35.59 131 LYS B CA 1
ATOM 2140 C C . LYS B 1 131 ? -71.188 49.469 1.515 1 35.59 131 LYS B C 1
ATOM 2142 O O . LYS B 1 131 ? -71.812 49.594 0.484 1 35.59 131 LYS B O 1
ATOM 2147 N N . LEU B 1 132 ? -71.875 48.594 2.354 1 33.12 132 LEU B N 1
ATOM 2148 C CA . LEU B 1 132 ? -73.312 48.938 2.299 1 33.12 132 LEU B CA 1
ATOM 2149 C C . LEU B 1 132 ? -73.5 50.406 2.617 1 33.12 132 LEU B C 1
ATOM 2151 O O . LEU B 1 132 ? -72.688 51.031 3.359 1 33.12 132 LEU B O 1
ATOM 2155 N N . PRO B 1 133 ? -74.688 51 2.008 1 42.94 133 PRO B N 1
ATOM 2156 C CA . PRO B 1 133 ? -75.375 52.281 1.881 1 42.94 133 PRO B CA 1
ATOM 2157 C C . PRO B 1 133 ? -75.688 52.906 3.232 1 42.94 133 PRO B C 1
ATOM 2159 O O . PRO B 1 133 ? -75.625 54.125 3.383 1 42.94 133 PRO B O 1
ATOM 2162 N N . PHE B 1 134 ? -76.062 52.094 4.211 1 29.28 134 PHE B N 1
ATOM 2163 C CA . PHE B 1 134 ? -76.938 52.906 5.059 1 29.28 134 PHE B CA 1
ATOM 2164 C C . PHE B 1 134 ? -76.125 53.906 5.863 1 29.28 134 PHE B C 1
ATOM 2166 O O . PHE B 1 134 ? -75 53.625 6.219 1 29.28 134 PHE B O 1
#

Foldseek 3Di:
DFKDKDKFFWAFQWDKDDPDPQKIKIKTKTKDKDQWDADPVGDTGHIDIDIAIEMEIGPVRVVSNVPPGGGFIKIFMFGKDWDWDADPVRRIDIDIHGYTPDMDTDDDPPPPPPPPPVPPPPPPPPPVPPDDDD/DFKDKDKFFWAFQWDKDDPDPQKIKIKTKTKDKDQWDADPVGDTGHIDIDIAIEMEIGPVRVVSNVPPGGGFIKIFMAGKDWDWDADPVRRIDIDIHGYTPDMDTDDDPPPPPPPPPPPPPPPPPPPDCVVDDD

Organism: NCBI:txid2508867

Solvent-accessible surface area (backbone atoms only — not comparable to full-atom values): 15340 Å² total; per-residue (Å²): 70,62,37,32,41,38,31,33,30,28,67,40,57,55,47,76,46,75,82,47,98,80,38,35,41,21,34,34,39,32,37,28,64,47,81,44,51,68,43,96,86,64,52,69,43,69,66,44,75,44,78,41,40,37,36,26,51,38,72,54,12,55,48,36,66,74,72,48,45,54,64,41,40,36,38,40,34,29,25,78,44,80,45,77,48,66,44,97,85,66,50,79,41,58,46,67,34,33,44,47,75,45,76,42,82,49,74,72,75,70,72,70,73,70,73,70,75,71,72,74,75,74,75,72,73,72,71,75,69,86,65,86,88,129,70,63,37,33,40,36,31,32,30,26,67,40,58,55,46,75,44,73,82,45,99,81,39,34,39,20,35,32,39,33,37,26,64,47,81,45,52,68,42,97,88,62,51,70,43,70,65,45,74,44,76,41,40,37,36,27,49,38,71,54,13,56,48,36,66,74,71,49,46,54,63,42,41,35,38,40,35,27,25,78,43,80,45,76,46,67,44,99,85,65,48,77,40,59,45,69,35,34,44,47,75,47,76,41,81,50,71,72,76,70,73,72,73,72,76,71,77,72,76,76,75,76,74,76,74,77,74,77,76,74,77,72,84,126

pLDDT: mean 82.86, std 22.67, range [29.08, 98.81]

Radius of gyration: 32.14 Å; Cα contacts (8 Å, |Δi|>4): 535; chains: 2; bounding box: 102×81×114 Å

InterPro domains:
  IPR000424 Primosome PriB/single-strand DNA-binding [PF00436] (1-104)
  IPR000424 Primosome PriB/single-strand DNA-binding [PS50935] (1-107)
  IPR000424 Primosome PriB/single-strand DNA-binding [cd04496] (4-106)
  IPR011344 Single-stranded DNA-binding protein [MF_00984] (1-110)
  IPR011344 Single-stranded DNA-binding protein [PIRSF002070] (1-128)
  IPR011344 Single-stranded DNA-binding protein [PTHR10302] (1-113)
  IPR011344 Single-stranded DNA-binding protein [TIGR00621] (1-125)
  IPR012340 Nucleic acid-binding, OB-fold [G3DSA:2.40.50.140] (1-131)
  IPR012340 Nucleic acid-binding, OB-fold [SSF50249] (1-134)

Sequence (268 aa):
MNKVMLIGNVGRDPEVRYFEADQCVATFSMATTERGYSLPNGTKVPDRTDWHTIVLFKSLAKYAERYIHKGDKLYIEGRIRYRDYDDKKGIRHSVTEVYADSLEWLSAPKKANAVNTSKEQEETSSEDDSKLPFMNKVMLIGNVGRDPEVRYFEADQCVATFSMATTERGYSLPNGTKVPDRTDWHTIVLFKSLAKYAERYIHKGDKLYIEGRIRYRDYDDKKGIRHSVTEVYADSLEWLSAPKKANAVNTSKEQEETSSEDDSKLPF

Nearest PDB structures (foldseek):
  2vw9-assembly1_B-2  TM=9.163E-01  e=2.990E-11  Helicobacter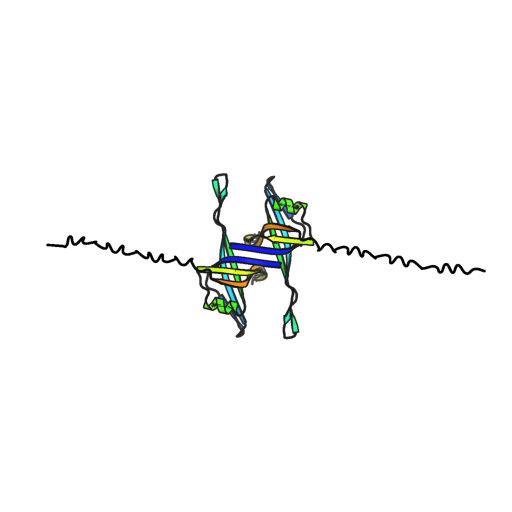 pylori 26695
  7f5z-assembly1_B-2  TM=8.741E-01  e=1.142E-09  Mycobacterium tuberculosis H37Rv
  7f5y-assembly1_B-2  TM=8.873E-01  e=2.172E-09  Mycobacterium tuberculosis H37Rv
  1x3e-assembly1_B-2  TM=8.703E-01  e=2.172E-09  Mycolicibacterium smegmatis
  7f5z-assembly1_A-2  TM=8.652E-01  e=2.550E-09  Mycobacterium tuberculosis H37Rv